Protein AF-A0A0C9X436-F1 (afdb_monomer_lite)

pLDDT: mean 83.87, std 9.57, range [46.5, 95.5]

InterPro domains:
  IPR056252 Alfy-like, armadillo-like repeat domain [PF23295] (10-195)

Radius of gyration: 16.54 Å; chains: 1; bounding box: 37×44×43 Å

Secondary structure (DSSP, 8-state):
-HHHHHHHHHHHHHHHHHHHHHHHHHHTTHHHHHHHHHHHHTT---SHHHHHHHHHHHHHHHHHHHHHHTT-HHHHHHIIIIIHHHHHHHHTHHHHHSTTTHHHHHHHHHHHHHT-GGGTTHHHHHTT--THHHHHHHHHHHTT----S-HHHHHHHHHHHTTS-HHHHHHHHHHHHHHHHH-HHHHHHHHHTT--

Foldseek 3Di:
DVPLVVLVVVLVVLVVCLVPCLVVCVVVVVVVSLLVQLQVLLPDPPDPVSLVSSLVSPLSSLVSLLSSQPPPPVSVCCCCPPVRVVSVLVSCVSLLPDPSRNQLNLQSLQCSQFVHNVSSCLSVCQVPPDDPSNVVSVVVCLVVLHAGPDLSSVLSSLVSQVVDDPSSVVSNLVSLVSNCVRDVNSVVSCVVSVND

Sequence (196 aa):
MAVTDDLSQVLVEIMLQVGATNNVFREMDGFLVLMSVLSTIQDHHQTQDDHTAAIETTRLVFVVLAEATTNHLENSGFFRNRLGYESLGIALQGLASDPQTVDETMGFLLSLALSDFSLSGLFTSIRGAQGDDLDVRLTEFQSRLGTIHRPEVIRILWDVAFRDTTSIRYGMFKLFEELSYVSHRNQGVLSALGLG

Organism: NCBI:txid1095629

Structure (mmCIF, N/CA/C/O backbone):
data_AF-A0A0C9X436-F1
#
_entry.id   AF-A0A0C9X436-F1
#
loop_
_atom_site.group_PDB
_atom_site.id
_atom_site.type_symbol
_atom_site.label_atom_id
_atom_site.label_alt_id
_atom_site.label_comp_id
_atom_site.label_asym_id
_atom_site.label_entity_id
_atom_site.label_seq_id
_atom_site.pdbx_PDB_ins_code
_atom_site.Cartn_x
_atom_site.Cartn_y
_atom_site.Cartn_z
_atom_site.occupancy
_atom_site.B_iso_or_equiv
_atom_site.auth_seq_id
_atom_site.auth_comp_id
_atom_site.auth_asym_id
_atom_site.auth_atom_id
_atom_site.pdbx_PDB_model_num
ATOM 1 N N . MET A 1 1 ? -2.326 24.055 -7.946 1.00 46.50 1 MET A N 1
ATOM 2 C CA . MET A 1 1 ? -3.084 23.858 -9.205 1.00 46.50 1 MET A CA 1
ATOM 3 C C . MET A 1 1 ? -2.238 23.406 -10.400 1.00 46.50 1 MET A C 1
ATOM 5 O O . MET A 1 1 ? -2.371 22.251 -10.750 1.00 46.50 1 MET A O 1
ATOM 9 N N . ALA A 1 2 ? -1.351 24.208 -11.013 1.00 51.84 2 ALA A N 1
ATOM 10 C CA . ALA A 1 2 ? -0.687 23.786 -12.269 1.00 51.84 2 ALA A CA 1
ATOM 11 C C . ALA A 1 2 ? 0.299 22.597 -12.145 1.00 51.84 2 ALA A C 1
ATOM 13 O O . ALA A 1 2 ? 0.471 21.854 -13.101 1.00 51.84 2 ALA A O 1
ATOM 14 N N . VAL A 1 3 ? 0.943 22.406 -10.987 1.00 51.69 3 VAL A N 1
ATOM 15 C CA . VAL A 1 3 ? 1.978 21.366 -10.797 1.00 51.69 3 VAL A CA 1
ATOM 16 C C . VAL A 1 3 ? 1.372 19.978 -10.554 1.00 51.69 3 VAL A C 1
ATOM 18 O O . VAL A 1 3 ? 1.873 18.987 -11.066 1.00 51.69 3 VAL A O 1
ATOM 21 N N . THR A 1 4 ? 0.273 19.888 -9.803 1.00 54.19 4 THR A N 1
ATOM 22 C CA . THR A 1 4 ? -0.428 18.622 -9.531 1.00 54.19 4 THR A CA 1
ATOM 23 C C . THR A 1 4 ? -1.140 18.068 -10.764 1.00 54.19 4 THR A C 1
ATOM 25 O O . THR A 1 4 ? -1.137 16.853 -10.964 1.00 54.19 4 THR A O 1
ATOM 28 N N . ASP A 1 5 ? -1.688 18.941 -11.613 1.00 60.44 5 ASP A N 1
ATOM 29 C CA . ASP A 1 5 ? -2.247 18.551 -12.915 1.00 60.44 5 ASP A CA 1
ATOM 30 C C . ASP A 1 5 ? -1.160 18.008 -13.855 1.00 60.44 5 ASP A C 1
ATOM 32 O O . ASP A 1 5 ? -1.364 16.981 -14.500 1.00 60.44 5 ASP A O 1
ATOM 36 N N . ASP A 1 6 ? 0.019 18.640 -13.877 1.00 66.31 6 ASP A N 1
ATOM 37 C CA . ASP A 1 6 ? 1.164 18.201 -14.686 1.00 66.31 6 ASP A CA 1
ATOM 38 C C . ASP A 1 6 ? 1.691 16.828 -14.224 1.00 66.31 6 ASP A C 1
ATOM 40 O O . ASP A 1 6 ? 1.878 15.916 -15.029 1.00 66.31 6 ASP A O 1
ATOM 44 N N . LEU A 1 7 ? 1.819 16.610 -12.908 1.00 69.25 7 LEU A N 1
ATOM 45 C CA . LEU A 1 7 ? 2.210 15.309 -12.345 1.00 69.25 7 LEU A CA 1
ATOM 46 C C . LEU A 1 7 ? 1.171 14.216 -12.625 1.00 69.25 7 LEU A C 1
ATOM 48 O O . LEU A 1 7 ? 1.533 13.084 -12.953 1.00 69.25 7 LEU A O 1
ATOM 52 N N . SER A 1 8 ? -0.116 14.549 -12.527 1.00 67.12 8 SER A N 1
ATOM 53 C CA . SER A 1 8 ? -1.204 13.621 -12.851 1.00 67.12 8 SER A CA 1
ATOM 54 C C . SER A 1 8 ? -1.171 13.230 -14.328 1.00 67.12 8 SER A C 1
ATOM 56 O O . SER A 1 8 ? -1.316 12.051 -14.655 1.00 67.12 8 SER A O 1
ATOM 58 N N . GLN A 1 9 ? -0.911 14.187 -15.224 1.00 70.94 9 GLN A N 1
ATOM 59 C CA . GLN A 1 9 ? -0.762 13.929 -16.653 1.00 70.94 9 GLN A CA 1
ATOM 60 C C . GLN A 1 9 ? 0.434 13.011 -16.941 1.00 70.94 9 GLN A C 1
ATOM 62 O O . GLN A 1 9 ? 0.285 12.029 -17.670 1.00 70.94 9 GLN A O 1
ATOM 67 N N . VAL A 1 10 ? 1.585 13.260 -16.309 1.00 72.88 10 VAL A N 1
ATOM 68 C CA . VAL A 1 10 ? 2.769 12.393 -16.422 1.00 72.88 10 VAL A CA 1
ATOM 69 C C . VAL A 1 10 ? 2.464 10.970 -15.937 1.00 72.88 10 VAL A C 1
ATOM 71 O O . VAL A 1 10 ? 2.857 10.002 -16.586 1.00 72.88 10 VAL A O 1
ATOM 74 N N . LEU A 1 11 ? 1.719 10.800 -14.839 1.00 71.31 11 LEU A N 1
ATOM 75 C CA . LEU A 1 11 ? 1.330 9.471 -14.349 1.00 71.31 11 LEU A CA 1
ATOM 76 C C . LEU A 1 11 ? 0.375 8.742 -15.297 1.00 71.31 11 LEU A C 1
ATOM 78 O O . LEU A 1 11 ? 0.508 7.532 -15.479 1.00 71.31 11 LEU A O 1
ATOM 82 N N . VAL A 1 12 ? -0.558 9.459 -15.926 1.00 71.94 12 VAL A N 1
ATOM 83 C CA . VAL A 1 12 ? -1.442 8.891 -16.954 1.00 71.94 12 VAL A CA 1
ATOM 84 C C . VAL A 1 12 ? -0.635 8.448 -18.176 1.00 71.94 12 VAL A C 1
ATOM 86 O O . VAL A 1 12 ? -0.850 7.344 -18.680 1.00 71.94 12 VAL A O 1
ATOM 89 N N . GLU A 1 13 ? 0.329 9.252 -18.627 1.00 71.31 13 GLU A N 1
ATOM 90 C CA . GLU A 1 13 ? 1.237 8.872 -19.716 1.00 71.31 13 GLU A CA 1
ATOM 91 C C . GLU A 1 13 ? 2.059 7.627 -19.362 1.00 71.31 13 GLU A C 1
ATOM 93 O O . GLU A 1 13 ? 2.162 6.704 -20.174 1.00 71.31 13 GLU A O 1
ATOM 98 N N . ILE A 1 14 ? 2.571 7.552 -18.130 1.00 69.00 14 ILE A N 1
ATOM 99 C CA . ILE A 1 14 ? 3.271 6.374 -17.616 1.00 69.00 14 ILE A CA 1
ATOM 100 C C . ILE A 1 14 ? 2.345 5.147 -17.635 1.00 69.00 14 ILE A C 1
ATOM 102 O O . ILE A 1 14 ? 2.726 4.112 -18.181 1.00 69.00 14 ILE A O 1
ATOM 106 N N . MET A 1 15 ? 1.117 5.244 -17.109 1.00 68.06 15 MET A N 1
ATOM 107 C CA . MET A 1 15 ? 0.153 4.131 -17.097 1.00 68.06 15 MET A CA 1
ATOM 108 C C . MET A 1 15 ? -0.127 3.572 -18.496 1.00 68.06 15 MET A C 1
ATOM 110 O O . MET A 1 15 ? -0.204 2.355 -18.662 1.00 68.06 15 MET A O 1
ATOM 114 N N . LEU A 1 16 ? -0.256 4.441 -19.503 1.00 67.75 16 LEU A N 1
ATOM 115 C CA . LEU A 1 16 ? -0.503 4.028 -20.888 1.00 67.75 16 LEU A CA 1
ATOM 116 C C . LEU A 1 16 ? 0.679 3.260 -21.501 1.00 67.75 16 LEU A C 1
ATOM 118 O O . LEU A 1 16 ? 0.477 2.444 -22.400 1.00 67.75 16 LEU A O 1
ATOM 122 N N . GLN A 1 17 ? 1.900 3.495 -21.021 1.00 65.56 17 GLN A N 1
ATOM 123 C CA . GLN A 1 17 ? 3.109 2.843 -21.526 1.00 65.56 17 GLN A CA 1
ATOM 124 C C . GLN A 1 17 ? 3.427 1.529 -20.790 1.00 65.56 17 GLN A C 1
ATOM 126 O O . GLN A 1 17 ? 3.785 0.539 -21.432 1.00 65.56 17 GLN A O 1
ATOM 131 N N . VAL A 1 18 ? 3.235 1.485 -19.466 1.00 62.28 18 VAL A N 1
ATOM 132 C CA . VAL A 1 18 ? 3.661 0.391 -18.562 1.00 62.28 18 VAL A CA 1
ATOM 133 C C . VAL A 1 18 ? 3.208 -0.998 -19.040 1.00 62.28 18 VAL A C 1
ATOM 135 O O . VAL A 1 18 ? 4.017 -1.925 -19.068 1.00 62.28 18 VAL A O 1
ATOM 138 N N . GLY A 1 19 ? 1.973 -1.143 -19.535 1.00 58.72 19 GLY A N 1
ATOM 139 C CA . GLY A 1 19 ? 1.447 -2.439 -19.995 1.00 58.72 19 GLY A CA 1
ATOM 140 C C . GLY A 1 19 ? 2.180 -3.052 -21.201 1.00 58.72 19 GLY A C 1
ATOM 141 O O . GLY A 1 19 ? 2.267 -4.274 -21.313 1.00 58.72 19 GLY A O 1
ATOM 142 N N . ALA A 1 20 ? 2.746 -2.231 -22.093 1.00 62.16 20 ALA A N 1
ATOM 143 C CA . ALA A 1 20 ? 3.464 -2.694 -23.286 1.00 62.16 20 ALA A CA 1
ATOM 144 C C . ALA A 1 20 ? 4.995 -2.606 -23.147 1.00 62.16 20 ALA A C 1
ATOM 146 O O . ALA A 1 20 ? 5.717 -3.235 -23.923 1.00 62.16 20 ALA A O 1
ATOM 147 N N . THR A 1 21 ? 5.507 -1.840 -22.175 1.00 70.25 21 THR A N 1
ATOM 148 C CA . THR A 1 21 ? 6.931 -1.480 -22.097 1.00 70.25 21 THR A CA 1
ATOM 149 C C . THR A 1 21 ? 7.517 -1.540 -20.681 1.00 70.25 21 THR A C 1
ATOM 151 O O . THR A 1 21 ? 8.444 -0.802 -20.363 1.00 70.25 21 THR A O 1
ATOM 154 N N . ASN A 1 22 ? 7.058 -2.465 -19.833 1.00 73.38 22 ASN A N 1
ATOM 155 C CA . ASN A 1 22 ? 7.564 -2.664 -18.462 1.00 73.38 22 ASN A CA 1
ATOM 156 C C . ASN A 1 22 ? 9.102 -2.665 -18.316 1.00 73.38 22 ASN A C 1
ATOM 158 O O . ASN A 1 22 ? 9.630 -2.133 -17.337 1.00 73.38 22 ASN A O 1
ATOM 162 N N . ASN A 1 23 ? 9.833 -3.224 -19.284 1.00 74.50 23 ASN A N 1
ATOM 163 C CA . ASN A 1 23 ? 11.300 -3.176 -19.295 1.00 74.50 23 ASN A CA 1
ATOM 164 C C . ASN A 1 23 ? 11.843 -1.768 -19.569 1.00 74.50 23 ASN A C 1
ATOM 166 O O . ASN A 1 23 ? 12.755 -1.320 -18.880 1.00 74.50 23 ASN A O 1
ATOM 170 N N . VAL A 1 24 ? 11.245 -1.054 -20.523 1.00 79.88 24 VAL A N 1
ATOM 171 C CA . VAL A 1 24 ? 11.618 0.325 -20.867 1.00 79.88 24 VAL A CA 1
ATOM 172 C C . VAL A 1 24 ? 11.294 1.268 -19.712 1.00 79.88 24 VAL A C 1
ATOM 174 O O . VAL A 1 24 ? 12.094 2.140 -19.405 1.00 79.88 24 VAL A O 1
ATOM 177 N N . PHE A 1 25 ? 10.177 1.056 -19.008 1.00 83.25 25 PHE A N 1
ATOM 178 C CA . PHE A 1 25 ? 9.827 1.824 -17.811 1.00 83.25 25 PHE A CA 1
ATOM 179 C C . PHE A 1 25 ? 10.942 1.770 -16.757 1.00 83.25 25 PHE A C 1
ATOM 181 O O . PHE A 1 25 ? 11.337 2.798 -16.209 1.00 83.25 25 PHE A O 1
ATOM 188 N N . ARG A 1 26 ? 11.500 0.579 -16.509 1.00 86.12 26 ARG A N 1
ATOM 189 C CA . ARG A 1 26 ? 12.660 0.411 -15.624 1.00 86.12 26 ARG A CA 1
ATOM 190 C C . ARG A 1 26 ? 13.913 1.091 -16.185 1.00 86.12 26 ARG A C 1
ATOM 192 O O . ARG A 1 26 ? 14.643 1.709 -15.420 1.00 86.12 26 ARG A O 1
ATOM 199 N N . GLU A 1 27 ? 14.181 0.945 -17.482 1.00 84.50 27 GLU A N 1
ATOM 200 C CA . GLU A 1 27 ? 15.361 1.524 -18.149 1.00 84.50 27 GLU A CA 1
ATOM 201 C C . GLU A 1 27 ? 15.333 3.057 -18.218 1.00 84.50 27 GLU A C 1
ATOM 203 O O . GLU A 1 27 ? 16.388 3.681 -18.242 1.00 84.50 27 GLU A O 1
ATOM 208 N N . MET A 1 28 ? 14.145 3.659 -18.207 1.00 84.50 28 MET A N 1
ATOM 209 C CA . MET A 1 28 ? 13.926 5.108 -18.209 1.00 84.50 28 MET A CA 1
ATOM 210 C C . MET A 1 28 ? 13.796 5.707 -16.800 1.00 84.50 28 MET A C 1
ATOM 212 O O . MET A 1 28 ? 13.188 6.761 -16.634 1.00 84.50 28 MET A O 1
ATOM 216 N N . ASP A 1 29 ? 14.316 5.031 -15.773 1.00 86.00 29 ASP A N 1
ATOM 217 C CA . ASP A 1 29 ? 14.243 5.482 -14.377 1.00 86.00 29 ASP A CA 1
ATOM 218 C C . ASP A 1 29 ? 12.805 5.707 -13.863 1.00 86.00 29 ASP A C 1
ATOM 220 O O . ASP A 1 29 ? 12.576 6.439 -12.900 1.00 86.00 29 ASP A O 1
ATOM 224 N N . GLY A 1 30 ? 11.810 5.030 -14.445 1.00 87.00 30 GLY A N 1
ATOM 225 C CA . GLY A 1 30 ? 10.397 5.248 -14.133 1.00 87.00 30 GLY A CA 1
ATOM 226 C C . GLY A 1 30 ? 10.060 5.052 -12.653 1.00 87.00 30 GLY A C 1
ATOM 227 O O . GLY A 1 30 ? 9.299 5.824 -12.075 1.00 87.00 30 GLY A O 1
ATOM 228 N N . PHE A 1 31 ? 10.689 4.083 -11.983 1.00 88.75 31 PHE A N 1
ATOM 229 C CA . PHE A 1 31 ? 10.515 3.906 -10.541 1.00 88.75 31 PHE A CA 1
ATOM 230 C C . PHE A 1 31 ? 11.077 5.073 -9.710 1.00 88.75 31 PHE A C 1
ATOM 232 O O . PHE A 1 31 ? 10.490 5.409 -8.683 1.00 88.75 31 PHE A O 1
ATOM 239 N N . LEU A 1 32 ? 12.185 5.697 -10.131 1.00 88.56 32 LEU A N 1
ATOM 240 C CA . LEU A 1 32 ? 12.723 6.891 -9.468 1.00 88.56 32 LEU A CA 1
ATOM 241 C C . LEU A 1 32 ? 11.779 8.076 -9.648 1.00 88.56 32 LEU A C 1
ATOM 243 O O . LEU A 1 32 ? 11.537 8.805 -8.688 1.00 88.56 32 LEU A O 1
ATOM 247 N N . VAL A 1 33 ? 11.198 8.222 -10.843 1.00 89.19 33 VAL A N 1
ATOM 248 C CA . VAL A 1 33 ? 10.169 9.234 -11.108 1.00 89.19 33 VAL A CA 1
ATOM 249 C C . VAL A 1 33 ? 8.992 9.051 -10.148 1.00 89.19 33 VAL A C 1
ATOM 251 O O . VAL A 1 33 ? 8.610 10.014 -9.494 1.00 89.19 33 VAL A O 1
ATOM 254 N N . LEU A 1 34 ? 8.485 7.826 -9.955 1.00 89.69 34 LEU A N 1
ATOM 255 C CA . LEU A 1 34 ? 7.410 7.564 -8.984 1.00 89.69 34 LEU A CA 1
ATOM 256 C C . LEU A 1 34 ? 7.776 7.981 -7.549 1.00 89.69 34 LEU A C 1
ATOM 258 O O . LEU A 1 34 ? 6.963 8.608 -6.871 1.00 89.69 34 LEU A O 1
ATOM 262 N N . MET A 1 35 ? 8.989 7.665 -7.079 1.00 90.50 35 MET A N 1
ATOM 263 C CA . MET A 1 35 ? 9.436 8.077 -5.737 1.00 90.50 35 MET A CA 1
ATOM 264 C C . MET A 1 35 ? 9.573 9.601 -5.622 1.00 90.50 35 MET A C 1
ATOM 266 O O . MET A 1 35 ? 9.227 10.181 -4.590 1.00 90.50 35 MET A O 1
ATOM 270 N N . SER A 1 36 ? 10.052 10.254 -6.684 1.00 88.62 36 SER A N 1
ATOM 271 C CA . SER A 1 36 ? 10.159 11.711 -6.751 1.00 88.62 36 SER A CA 1
ATOM 272 C C . SER A 1 36 ? 8.780 12.357 -6.672 1.00 88.62 36 SER A C 1
ATOM 274 O O . SER A 1 36 ? 8.590 13.271 -5.876 1.00 88.62 36 SER A O 1
ATOM 276 N N . VAL A 1 37 ? 7.807 11.848 -7.436 1.00 88.81 37 VAL A N 1
ATOM 277 C CA . VAL A 1 37 ? 6.418 12.324 -7.411 1.00 88.81 37 VAL A CA 1
ATOM 278 C C . VAL A 1 37 ? 5.874 12.255 -5.982 1.00 88.81 37 VAL A C 1
ATOM 280 O O . VAL A 1 37 ? 5.496 13.290 -5.440 1.00 88.81 37 VAL A O 1
ATOM 283 N N . LEU A 1 38 ? 5.942 11.087 -5.327 1.00 89.25 38 LEU A N 1
ATOM 284 C CA . LEU A 1 38 ? 5.479 10.910 -3.939 1.00 89.25 38 LEU A CA 1
ATOM 285 C C . LEU A 1 38 ? 6.130 11.890 -2.954 1.00 89.25 38 LEU A C 1
ATOM 287 O O . LEU A 1 38 ? 5.451 12.441 -2.090 1.00 89.25 38 LEU A O 1
ATOM 291 N N . SER A 1 39 ? 7.428 12.148 -3.116 1.00 87.06 39 SER A N 1
ATOM 292 C CA . SER A 1 39 ? 8.156 13.096 -2.265 1.00 87.06 39 SER A CA 1
ATOM 293 C C . SER A 1 39 ? 7.697 14.544 -2.479 1.00 87.06 39 SER A C 1
ATOM 295 O O . SER A 1 39 ? 7.611 15.303 -1.522 1.00 87.06 39 SER A O 1
ATOM 297 N N . THR A 1 40 ? 7.369 14.932 -3.716 1.00 85.62 40 THR A N 1
ATOM 298 C CA . THR A 1 40 ? 7.004 16.321 -4.075 1.00 85.62 40 THR A CA 1
ATOM 299 C C . THR A 1 40 ? 5.553 16.704 -3.792 1.00 85.62 40 THR A C 1
ATOM 301 O O . THR A 1 40 ? 5.259 17.888 -3.612 1.00 85.62 40 THR A O 1
ATOM 304 N N . ILE A 1 41 ? 4.651 15.717 -3.732 1.00 81.56 41 ILE A N 1
ATOM 305 C CA . ILE A 1 41 ? 3.236 15.907 -3.370 1.00 81.56 41 ILE A CA 1
ATOM 306 C C . ILE A 1 41 ? 3.150 16.644 -2.017 1.00 81.56 41 ILE A C 1
ATOM 308 O O . ILE A 1 41 ? 2.403 17.601 -1.861 1.00 81.56 41 ILE A O 1
ATOM 312 N N . GLN A 1 42 ? 4.035 16.317 -1.075 1.00 69.31 42 GLN A N 1
ATOM 313 C CA . GLN A 1 42 ? 4.054 16.859 0.290 1.00 69.31 42 GLN A CA 1
ATOM 314 C C . GLN A 1 42 ? 4.143 18.397 0.377 1.00 69.31 42 GLN A C 1
ATOM 316 O O . GLN A 1 42 ? 3.602 18.986 1.310 1.00 69.31 42 GLN A O 1
ATOM 321 N N . ASP A 1 43 ? 4.779 19.058 -0.593 1.00 63.19 43 ASP A N 1
ATOM 322 C CA . ASP A 1 43 ? 5.091 20.491 -0.508 1.00 63.19 43 ASP A CA 1
ATOM 323 C C . ASP A 1 43 ? 3.928 21.419 -0.928 1.00 63.19 43 ASP A C 1
ATOM 325 O O . ASP A 1 43 ? 4.032 22.639 -0.771 1.00 63.19 43 ASP A O 1
ATOM 329 N N . HIS A 1 44 ? 2.817 20.887 -1.464 1.00 59.00 44 HIS A N 1
ATOM 330 C CA . HIS A 1 44 ? 1.885 21.694 -2.274 1.00 59.00 44 HIS A CA 1
ATOM 331 C C . HIS A 1 44 ? 0.395 21.662 -1.878 1.00 59.00 44 HIS A C 1
ATOM 333 O O . HIS A 1 44 ? -0.406 22.316 -2.547 1.00 59.00 44 HIS A O 1
ATOM 339 N N . HIS A 1 45 ? -0.013 20.984 -0.801 1.00 63.50 45 HIS A N 1
ATOM 340 C CA . HIS A 1 45 ? -1.441 20.837 -0.461 1.00 63.50 45 HIS A CA 1
ATOM 341 C C . HIS A 1 45 ? -1.913 21.827 0.610 1.00 63.50 45 HIS A C 1
ATOM 343 O O . HIS A 1 45 ? -2.007 21.499 1.788 1.00 63.50 45 HIS A O 1
ATOM 349 N N . GLN A 1 46 ? -2.212 23.064 0.194 1.00 63.69 46 GLN A N 1
ATOM 350 C CA . GLN A 1 46 ? -2.753 24.113 1.079 1.00 63.69 46 GLN A CA 1
ATOM 351 C C . GLN A 1 46 ? -4.285 24.227 1.020 1.00 63.69 46 GLN A C 1
ATOM 353 O O . GLN A 1 46 ? -4.888 24.851 1.895 1.00 63.69 46 GLN A O 1
ATOM 358 N N . THR A 1 47 ? -4.921 23.644 -0.001 1.00 71.88 47 THR A N 1
ATOM 359 C CA . THR A 1 47 ? -6.376 23.684 -0.203 1.00 71.88 47 THR A CA 1
ATOM 360 C C . THR A 1 47 ? -6.990 22.282 -0.254 1.00 71.88 47 THR A C 1
ATOM 362 O O . THR A 1 47 ? -6.303 21.291 -0.499 1.00 71.88 47 THR A O 1
ATOM 365 N N . GLN A 1 48 ? -8.306 22.188 -0.036 1.00 69.62 48 GLN A N 1
ATOM 366 C CA . GLN A 1 48 ? -9.047 20.920 -0.081 1.00 69.62 48 GLN A CA 1
ATOM 367 C C . GLN A 1 48 ? -9.051 20.277 -1.484 1.00 69.62 48 GLN A C 1
ATOM 369 O O . GLN A 1 48 ? -9.003 19.050 -1.605 1.00 69.62 48 GLN A O 1
ATOM 374 N N . ASP A 1 49 ? -9.057 21.092 -2.542 1.00 73.00 49 ASP A N 1
ATOM 375 C CA . ASP A 1 49 ? -8.940 20.608 -3.923 1.00 73.00 49 ASP A CA 1
ATOM 376 C C . ASP A 1 49 ? -7.538 20.046 -4.186 1.00 73.00 49 ASP A C 1
ATOM 378 O O . ASP A 1 49 ? -7.401 18.968 -4.769 1.00 73.00 49 ASP A O 1
ATOM 382 N N . ASP A 1 50 ? -6.494 20.716 -3.678 1.00 77.81 50 ASP A N 1
ATOM 383 C CA . ASP A 1 50 ? -5.130 20.197 -3.774 1.00 77.81 50 ASP A CA 1
ATOM 384 C C . ASP A 1 50 ? -5.015 18.851 -3.040 1.00 77.81 50 ASP A C 1
ATOM 386 O O . ASP A 1 50 ? -4.365 17.942 -3.546 1.00 77.81 50 ASP A O 1
ATOM 390 N N . HIS A 1 51 ? -5.659 18.692 -1.883 1.00 79.19 51 HIS A N 1
ATOM 391 C CA . HIS A 1 51 ? -5.639 17.450 -1.108 1.00 79.19 51 HIS A CA 1
ATOM 392 C C . HIS A 1 51 ? -6.282 16.264 -1.850 1.00 79.19 51 HIS A C 1
ATOM 394 O O . HIS A 1 51 ? -5.723 15.168 -1.896 1.00 79.19 51 HIS A O 1
ATOM 400 N N . THR A 1 52 ? -7.419 16.491 -2.511 1.00 83.69 52 THR A N 1
ATOM 401 C CA . THR A 1 52 ? -8.068 15.454 -3.334 1.00 83.69 52 THR A CA 1
ATOM 402 C C . THR A 1 52 ? -7.163 15.034 -4.497 1.00 83.69 52 THR A C 1
ATOM 404 O O . THR A 1 52 ? -7.011 13.843 -4.775 1.00 83.69 52 THR A O 1
ATOM 407 N N . ALA A 1 53 ? -6.495 16.001 -5.136 1.00 84.38 53 ALA A N 1
ATOM 408 C CA . ALA A 1 53 ? -5.508 15.724 -6.177 1.00 84.38 53 ALA A CA 1
ATOM 409 C C . ALA A 1 53 ? -4.288 14.956 -5.634 1.00 84.38 53 ALA A C 1
ATOM 411 O O . ALA A 1 53 ? -3.780 14.067 -6.317 1.00 84.38 53 ALA A O 1
ATOM 412 N N . ALA A 1 54 ? -3.843 15.243 -4.405 1.00 86.06 54 ALA A N 1
ATOM 413 C CA . ALA A 1 54 ? -2.762 14.525 -3.721 1.00 86.06 54 ALA A CA 1
ATOM 414 C C . ALA A 1 54 ? -3.052 13.030 -3.606 1.00 86.06 54 ALA A C 1
ATOM 416 O O . ALA A 1 54 ? -2.228 12.189 -3.975 1.00 86.06 54 ALA A O 1
ATOM 417 N N . ILE A 1 55 ? -4.243 12.711 -3.093 1.00 88.62 55 ILE A N 1
ATOM 418 C CA . ILE A 1 55 ? -4.692 11.340 -2.857 1.00 88.62 55 ILE A CA 1
ATOM 419 C C . ILE A 1 55 ? -4.801 10.602 -4.185 1.00 88.62 55 ILE A C 1
ATOM 421 O O . ILE A 1 55 ? -4.311 9.480 -4.298 1.00 88.62 55 ILE A O 1
ATOM 425 N N . GLU A 1 56 ? -5.383 11.233 -5.204 1.00 88.50 56 GLU A N 1
ATOM 426 C CA . GLU A 1 56 ? -5.529 10.609 -6.517 1.00 88.50 56 GLU A CA 1
ATOM 427 C C . GLU A 1 56 ? -4.173 10.384 -7.198 1.00 88.50 56 GLU A C 1
ATOM 429 O O . GLU A 1 56 ? -3.901 9.290 -7.691 1.00 88.50 56 GLU A O 1
ATOM 434 N N . THR A 1 57 ? -3.271 11.367 -7.141 1.00 89.19 57 THR A N 1
ATOM 435 C CA . THR A 1 57 ? -1.895 11.234 -7.649 1.00 89.19 57 THR A CA 1
ATOM 436 C C . THR A 1 57 ? -1.171 10.090 -6.936 1.00 89.19 57 THR A C 1
ATOM 438 O O . THR A 1 57 ? -0.554 9.235 -7.574 1.00 89.19 57 THR A O 1
ATOM 441 N N . THR A 1 58 ? -1.302 10.014 -5.609 1.00 91.19 58 THR A N 1
ATOM 442 C CA . THR A 1 58 ? -0.736 8.931 -4.795 1.00 91.19 58 THR A CA 1
ATOM 443 C C . THR A 1 58 ? -1.314 7.582 -5.223 1.00 91.19 58 THR A C 1
ATOM 445 O O . THR A 1 58 ? -0.560 6.652 -5.509 1.00 91.19 58 THR A O 1
ATOM 448 N N . ARG A 1 59 ? -2.640 7.475 -5.363 1.00 91.81 59 ARG A N 1
ATOM 449 C CA . ARG A 1 59 ? -3.319 6.263 -5.836 1.00 91.81 59 ARG A CA 1
ATOM 450 C C . ARG A 1 59 ? -2.768 5.801 -7.183 1.00 91.81 59 ARG A C 1
ATOM 452 O O . ARG A 1 59 ? -2.455 4.621 -7.335 1.00 91.81 59 ARG A O 1
ATOM 459 N N . LEU A 1 60 ? -2.619 6.718 -8.141 1.00 90.06 60 LEU A N 1
ATOM 460 C CA . LEU A 1 60 ? -2.075 6.429 -9.469 1.00 90.06 60 LEU A CA 1
ATOM 461 C C . LEU A 1 60 ? -0.634 5.914 -9.389 1.00 90.06 60 LEU A C 1
ATOM 463 O O . LEU A 1 60 ? -0.325 4.903 -10.018 1.00 90.06 60 LEU A O 1
ATOM 467 N N . VAL A 1 61 ? 0.224 6.522 -8.561 1.00 91.19 61 VAL A N 1
ATOM 468 C CA . VAL A 1 61 ? 1.590 6.019 -8.328 1.00 91.19 61 VAL A CA 1
ATOM 469 C C . VAL A 1 61 ? 1.569 4.575 -7.834 1.00 91.19 61 VAL A C 1
ATOM 471 O O . VAL A 1 61 ? 2.306 3.735 -8.348 1.00 91.19 61 VAL A O 1
ATOM 474 N N . PHE A 1 62 ? 0.722 4.263 -6.854 1.00 92.56 62 PHE A N 1
ATOM 475 C CA . PHE A 1 62 ? 0.617 2.912 -6.313 1.00 92.56 62 PHE A CA 1
ATOM 476 C C . PHE A 1 62 ? 0.095 1.906 -7.347 1.00 92.56 62 PHE A C 1
ATOM 478 O O . PHE A 1 62 ? 0.605 0.786 -7.402 1.00 92.56 62 PHE A O 1
ATOM 485 N N . VAL A 1 63 ? -0.867 2.295 -8.190 1.00 89.50 63 VAL A N 1
ATOM 486 C CA . VAL A 1 63 ? -1.374 1.459 -9.292 1.00 89.50 63 VAL A CA 1
ATOM 487 C C . VAL A 1 63 ? -0.276 1.187 -10.319 1.00 89.50 63 VAL A C 1
ATOM 489 O O . VAL A 1 63 ? -0.048 0.030 -10.668 1.00 89.50 63 VAL A O 1
ATOM 492 N N . VAL A 1 64 ? 0.455 2.219 -10.753 1.00 89.12 64 VAL A N 1
ATOM 493 C CA . VAL A 1 64 ? 1.597 2.063 -11.668 1.00 89.12 64 VAL A CA 1
ATOM 494 C C . VAL A 1 64 ? 2.657 1.160 -11.050 1.00 89.12 64 VAL A C 1
ATOM 496 O O . VAL A 1 64 ? 3.147 0.242 -11.702 1.00 89.12 64 VAL A O 1
ATOM 499 N N . LEU A 1 65 ? 3.009 1.396 -9.784 1.00 90.00 65 LEU A N 1
ATOM 500 C CA . LEU A 1 65 ? 3.996 0.594 -9.074 1.00 90.00 65 LEU A CA 1
ATOM 501 C C . LEU A 1 65 ? 3.554 -0.867 -8.991 1.00 90.00 65 LEU A C 1
ATOM 503 O O . LEU A 1 65 ? 4.380 -1.764 -9.176 1.00 90.00 65 LEU A O 1
ATOM 507 N N . ALA A 1 66 ? 2.272 -1.118 -8.721 1.00 89.19 66 ALA A N 1
ATOM 508 C CA . ALA A 1 66 ? 1.710 -2.456 -8.696 1.00 89.19 66 ALA A CA 1
ATOM 509 C C . ALA A 1 66 ? 1.826 -3.124 -10.068 1.00 89.19 66 ALA A C 1
ATOM 511 O O . ALA A 1 66 ? 2.403 -4.206 -10.145 1.00 89.19 66 ALA A O 1
ATOM 512 N N . GLU A 1 67 ? 1.369 -2.468 -11.133 1.00 87.00 67 GLU A N 1
ATOM 513 C CA . GLU A 1 67 ? 1.399 -2.987 -12.504 1.00 87.00 67 GLU A CA 1
ATOM 514 C C . GLU A 1 67 ? 2.830 -3.266 -12.982 1.00 87.00 67 GLU A C 1
ATOM 516 O O . GLU A 1 67 ? 3.135 -4.360 -13.453 1.00 87.00 67 GLU A O 1
ATOM 521 N N . ALA A 1 68 ? 3.751 -2.325 -12.755 1.00 86.62 68 ALA A N 1
ATOM 522 C CA . ALA A 1 68 ? 5.134 -2.421 -13.213 1.00 86.62 68 ALA A CA 1
ATOM 523 C C . ALA A 1 68 ? 5.926 -3.567 -12.564 1.00 86.62 68 ALA A C 1
ATOM 525 O O . ALA A 1 68 ? 6.985 -3.956 -13.060 1.00 86.62 68 ALA A O 1
ATOM 526 N N . THR A 1 69 ? 5.457 -4.095 -11.433 1.00 86.75 69 THR A N 1
ATOM 527 C CA . THR A 1 69 ? 6.156 -5.130 -10.651 1.00 86.75 69 THR A CA 1
ATOM 528 C C . THR A 1 69 ? 5.381 -6.443 -10.552 1.00 86.75 69 THR A C 1
ATOM 530 O O . THR A 1 69 ? 5.987 -7.484 -10.284 1.00 86.75 69 THR A O 1
ATOM 533 N N . THR A 1 70 ? 4.067 -6.432 -10.780 1.00 85.06 70 THR A N 1
ATOM 534 C CA . THR A 1 70 ? 3.234 -7.638 -10.803 1.00 85.06 70 THR A CA 1
ATOM 535 C C . THR A 1 70 ? 3.593 -8.487 -12.016 1.00 85.06 70 THR A C 1
ATOM 537 O O . THR A 1 70 ? 3.727 -7.990 -13.127 1.00 85.06 70 THR A O 1
ATOM 540 N N . ASN A 1 71 ? 3.793 -9.790 -11.802 1.00 78.94 71 ASN A N 1
ATOM 541 C CA . ASN A 1 71 ? 4.178 -10.756 -12.840 1.00 78.94 71 ASN A CA 1
ATOM 542 C C . ASN A 1 71 ? 5.476 -10.426 -13.615 1.00 78.94 71 ASN A C 1
ATOM 544 O O . ASN A 1 71 ? 5.782 -11.101 -14.595 1.00 78.94 71 ASN A O 1
ATOM 548 N N . HIS A 1 72 ? 6.282 -9.458 -13.156 1.00 83.19 72 HIS A N 1
ATOM 549 C CA . HIS A 1 72 ? 7.524 -9.047 -13.814 1.00 83.19 72 HIS A CA 1
ATOM 550 C C . HIS A 1 72 ? 8.730 -9.182 -12.872 1.00 83.19 72 HIS A C 1
ATOM 552 O O . HIS A 1 72 ? 9.151 -8.228 -12.211 1.00 83.19 72 HIS A O 1
ATOM 558 N N . LEU A 1 73 ? 9.316 -10.385 -12.821 1.00 83.69 73 LEU A N 1
ATOM 559 C CA . LEU A 1 73 ? 10.381 -10.749 -11.871 1.00 83.69 73 LEU A CA 1
ATOM 560 C C . LEU A 1 73 ? 11.575 -9.787 -11.886 1.00 83.69 73 LEU A C 1
ATOM 562 O O . LEU A 1 73 ? 12.074 -9.426 -10.824 1.00 83.69 73 LEU A O 1
ATOM 566 N N . GLU A 1 74 ? 12.011 -9.333 -13.062 1.00 84.81 74 GLU A N 1
ATOM 567 C CA . GLU A 1 74 ? 13.142 -8.404 -13.158 1.00 84.81 74 GLU A CA 1
ATOM 568 C C . GLU A 1 74 ? 12.834 -7.029 -12.557 1.00 84.81 74 GLU A C 1
ATOM 570 O O . GLU A 1 74 ? 13.697 -6.429 -11.928 1.00 84.81 74 GLU A O 1
ATOM 575 N N . ASN A 1 75 ? 11.601 -6.541 -12.711 1.00 85.81 75 ASN A N 1
ATOM 576 C CA . ASN A 1 75 ? 11.192 -5.236 -12.202 1.00 85.81 75 ASN A CA 1
ATOM 577 C C . ASN A 1 75 ? 10.964 -5.305 -10.699 1.00 85.81 75 ASN A C 1
ATOM 579 O O . ASN A 1 75 ? 11.434 -4.442 -9.967 1.00 85.81 75 ASN A O 1
ATOM 583 N N . SER A 1 76 ? 10.317 -6.374 -10.231 1.00 85.00 76 SER A N 1
ATOM 584 C CA . SER A 1 76 ? 10.192 -6.661 -8.803 1.00 85.00 76 SER A CA 1
ATOM 585 C C . SER A 1 76 ? 11.570 -6.790 -8.140 1.00 85.00 76 SER A C 1
ATOM 587 O O . SER A 1 76 ? 11.825 -6.171 -7.108 1.00 85.00 76 SER A O 1
ATOM 589 N N . GLY A 1 77 ? 12.497 -7.521 -8.770 1.00 85.00 77 GLY A N 1
ATOM 590 C CA . GLY A 1 77 ? 13.873 -7.671 -8.303 1.00 85.00 77 GLY A CA 1
ATOM 591 C C . GLY A 1 77 ? 14.664 -6.364 -8.339 1.00 85.00 77 GLY A C 1
ATOM 592 O O . GLY A 1 77 ? 15.359 -6.049 -7.377 1.00 85.00 77 GLY A O 1
ATOM 593 N N . PHE A 1 78 ? 14.540 -5.573 -9.406 1.00 85.50 78 PHE A N 1
ATOM 594 C CA . PHE A 1 78 ? 15.170 -4.257 -9.512 1.00 85.50 78 PHE A CA 1
ATOM 595 C C . PHE A 1 78 ? 14.653 -3.310 -8.431 1.00 85.50 78 PHE A C 1
ATOM 597 O O . PHE A 1 78 ? 15.454 -2.729 -7.701 1.00 85.50 78 PHE A O 1
ATOM 604 N N . PHE A 1 79 ? 13.330 -3.199 -8.283 1.00 86.12 79 PHE A N 1
ATOM 605 C CA . PHE A 1 79 ? 12.714 -2.350 -7.271 1.00 86.12 79 PHE A CA 1
ATOM 606 C C . PHE A 1 79 ? 13.169 -2.763 -5.874 1.00 86.12 79 PHE A C 1
ATOM 608 O O . PHE A 1 79 ? 13.611 -1.920 -5.106 1.00 86.12 79 PHE A O 1
ATOM 615 N N . ARG A 1 80 ? 13.169 -4.064 -5.568 1.00 85.44 80 ARG A N 1
ATOM 616 C CA . ARG A 1 80 ? 13.608 -4.582 -4.267 1.00 85.44 80 ARG A CA 1
ATOM 617 C C . ARG A 1 80 ? 15.093 -4.338 -3.987 1.00 85.44 80 ARG A C 1
ATOM 619 O O . ARG A 1 80 ? 15.432 -3.968 -2.870 1.00 85.44 80 ARG A O 1
ATOM 626 N N . ASN A 1 81 ? 15.965 -4.571 -4.968 1.00 83.44 81 ASN A N 1
ATOM 627 C CA . ASN A 1 81 ? 17.414 -4.628 -4.747 1.00 83.44 81 ASN A CA 1
ATOM 628 C C . ASN A 1 81 ? 18.143 -3.305 -5.007 1.00 83.44 81 ASN A C 1
ATOM 630 O O . ASN A 1 81 ? 19.222 -3.105 -4.456 1.00 83.44 81 ASN A O 1
ATOM 634 N N . ARG A 1 82 ? 17.623 -2.440 -5.888 1.00 78.12 82 ARG A N 1
ATOM 635 C CA . ARG A 1 82 ? 18.287 -1.178 -6.260 1.00 78.12 82 ARG A CA 1
ATOM 636 C C . ARG A 1 82 ? 17.658 0.059 -5.644 1.00 78.12 82 ARG A C 1
ATOM 638 O O . ARG A 1 82 ? 18.394 0.969 -5.292 1.00 78.12 82 ARG A O 1
ATOM 645 N N . LEU A 1 83 ? 16.333 0.104 -5.556 1.00 79.81 83 LEU A N 1
ATOM 646 C CA . LEU A 1 83 ? 15.622 1.237 -4.957 1.00 79.81 83 LEU A CA 1
ATOM 647 C C . LEU A 1 83 ? 15.295 0.952 -3.500 1.00 79.81 83 LEU A C 1
ATOM 649 O O . LEU A 1 83 ? 15.605 1.733 -2.615 1.00 79.81 83 LEU A O 1
ATOM 653 N N . GLY A 1 84 ? 14.739 -0.226 -3.256 1.00 81.56 84 GLY A N 1
ATOM 654 C CA . GLY A 1 84 ? 14.339 -0.675 -1.944 1.00 81.56 84 GLY A CA 1
ATOM 655 C C . GLY A 1 84 ? 12.987 -0.110 -1.523 1.00 81.56 84 GLY A C 1
ATOM 656 O O . GLY A 1 84 ? 12.579 1.003 -1.854 1.00 81.56 84 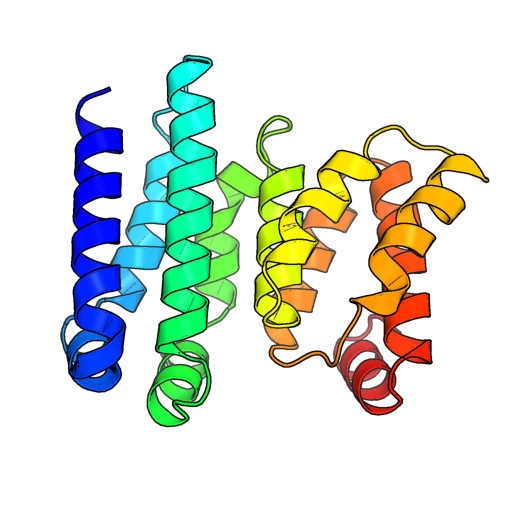GLY A O 1
ATOM 657 N N . TYR A 1 85 ? 12.299 -0.904 -0.712 1.00 85.81 85 TYR A N 1
ATOM 658 C CA . TYR A 1 85 ? 11.077 -0.488 -0.032 1.00 85.81 85 TYR A CA 1
ATOM 659 C C . TYR A 1 85 ? 11.341 0.590 1.036 1.00 85.81 85 TYR A C 1
ATOM 661 O O . TYR A 1 85 ? 10.424 1.300 1.432 1.00 85.81 85 TYR A O 1
ATOM 669 N N . GLU A 1 86 ? 12.594 0.777 1.455 1.00 85.50 86 GLU A N 1
ATOM 670 C CA . GLU A 1 86 ? 12.996 1.885 2.326 1.00 85.50 86 GLU A CA 1
ATOM 671 C C . GLU A 1 86 ? 12.805 3.247 1.643 1.00 85.50 86 GLU A C 1
ATOM 673 O O . GLU A 1 86 ? 12.198 4.138 2.233 1.00 85.50 86 GLU A O 1
ATOM 678 N N . SER A 1 87 ? 13.224 3.397 0.379 1.00 88.50 87 SER A N 1
ATOM 679 C CA . SER A 1 87 ? 12.9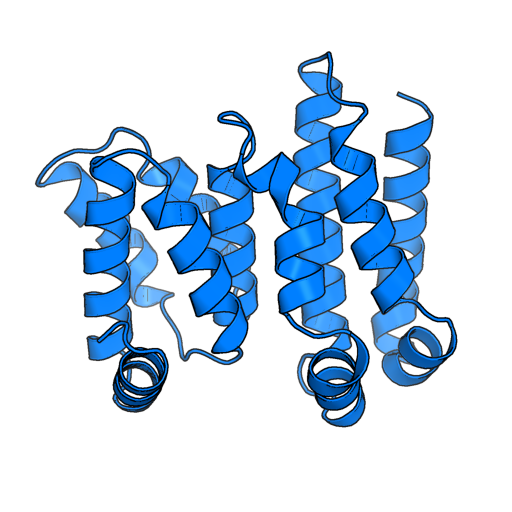92 4.633 -0.379 1.00 88.50 87 SER A CA 1
ATOM 680 C C . SER A 1 87 ? 11.506 4.928 -0.568 1.00 88.50 87 SER A C 1
ATOM 682 O O . SER A 1 87 ? 11.112 6.087 -0.488 1.00 88.50 87 SER A O 1
ATOM 684 N N . LEU A 1 88 ? 10.675 3.893 -0.740 1.00 90.56 88 LEU A N 1
ATOM 685 C CA . LEU A 1 88 ? 9.219 4.050 -0.747 1.00 90.56 88 LEU A CA 1
ATOM 686 C C . LEU A 1 88 ? 8.711 4.578 0.602 1.00 90.56 88 LEU A C 1
ATOM 688 O O . LEU A 1 88 ? 7.931 5.522 0.627 1.00 90.56 88 LEU A O 1
ATOM 692 N N . GLY A 1 89 ? 9.178 4.016 1.719 1.00 89.56 89 GLY A N 1
ATOM 693 C CA . GLY A 1 89 ? 8.816 4.495 3.056 1.00 89.56 89 GLY A CA 1
ATOM 694 C C . GLY A 1 89 ? 9.200 5.960 3.292 1.00 89.56 89 GLY A C 1
ATOM 695 O O . GLY A 1 89 ? 8.396 6.722 3.824 1.00 89.56 89 GLY A O 1
ATOM 696 N N . ILE A 1 90 ? 10.392 6.373 2.846 1.00 90.00 90 ILE A N 1
ATOM 697 C CA . ILE A 1 90 ? 10.855 7.769 2.931 1.00 90.00 90 ILE A CA 1
ATOM 698 C C . ILE A 1 90 ? 9.988 8.684 2.057 1.00 90.00 90 ILE A C 1
ATOM 700 O O . ILE A 1 90 ? 9.519 9.718 2.528 1.00 90.00 90 ILE A O 1
ATOM 704 N N . ALA A 1 91 ? 9.722 8.295 0.807 1.00 90.12 91 ALA A N 1
ATOM 705 C CA . ALA A 1 91 ? 8.914 9.090 -0.118 1.00 90.12 91 ALA A CA 1
ATOM 706 C C . ALA A 1 91 ? 7.464 9.273 0.365 1.00 90.12 91 ALA A C 1
ATOM 708 O O . ALA A 1 91 ? 6.836 10.290 0.082 1.00 90.12 91 ALA A O 1
ATOM 709 N N . LEU A 1 92 ? 6.940 8.312 1.130 1.00 91.12 92 LEU A N 1
ATOM 710 C CA . LEU A 1 92 ? 5.607 8.375 1.729 1.00 91.12 92 LEU A CA 1
ATOM 711 C C . LEU A 1 92 ? 5.567 9.115 3.068 1.00 91.12 92 LEU A C 1
ATOM 713 O O . LEU A 1 92 ? 4.478 9.330 3.588 1.00 91.12 92 LEU A O 1
ATOM 717 N N . GLN A 1 93 ? 6.705 9.503 3.647 1.00 89.31 93 GLN A N 1
ATOM 718 C CA . GLN A 1 93 ? 6.759 9.976 5.030 1.00 89.31 93 GLN A CA 1
ATOM 719 C C . GLN A 1 93 ? 5.841 11.176 5.304 1.00 89.31 93 GLN A C 1
ATOM 721 O O . GLN A 1 93 ? 5.197 11.200 6.351 1.00 89.31 93 GLN A O 1
ATOM 726 N N . GLY A 1 94 ? 5.757 12.154 4.400 1.00 87.25 94 GLY A N 1
ATOM 727 C CA . GLY A 1 94 ? 4.880 13.313 4.584 1.00 87.25 94 GLY A CA 1
ATOM 728 C C . GLY A 1 94 ? 3.402 12.950 4.481 1.00 87.25 94 GLY A C 1
ATOM 729 O O . GLY A 1 94 ? 2.638 13.332 5.3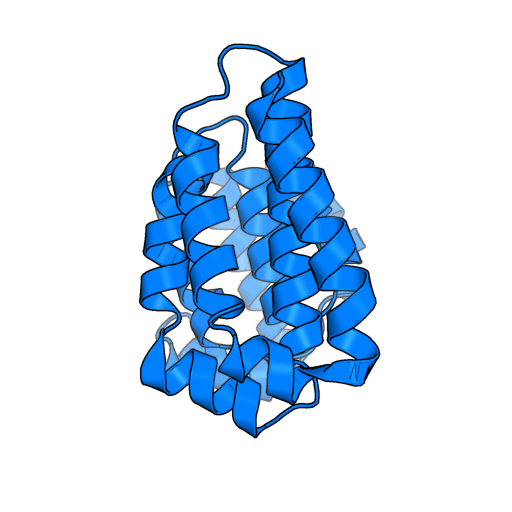59 1.00 87.25 94 GLY A O 1
ATOM 730 N N . LEU A 1 95 ? 3.023 12.124 3.500 1.00 87.88 95 LEU A N 1
ATOM 731 C CA . LEU A 1 95 ? 1.650 11.612 3.352 1.00 87.88 95 LEU A CA 1
ATOM 732 C C . LEU A 1 95 ? 1.233 10.729 4.540 1.00 87.88 95 LEU A C 1
ATOM 734 O O . LEU A 1 95 ? 0.112 10.775 5.023 1.00 87.88 95 LEU A O 1
ATOM 738 N N . ALA A 1 96 ? 2.165 9.944 5.070 1.00 88.94 96 ALA A N 1
ATOM 739 C CA . ALA A 1 96 ? 1.932 9.098 6.232 1.00 88.94 96 ALA A CA 1
ATOM 740 C C . ALA A 1 96 ? 1.950 9.864 7.570 1.00 88.94 96 ALA A C 1
ATOM 742 O O . ALA A 1 96 ? 1.588 9.296 8.599 1.00 88.94 96 ALA A O 1
ATOM 743 N N . SER A 1 97 ? 2.409 11.120 7.584 1.00 87.38 97 SER A N 1
ATOM 744 C CA . SER A 1 97 ? 2.434 11.969 8.787 1.00 87.38 97 SER A CA 1
ATOM 745 C C . SER A 1 97 ? 1.288 12.980 8.825 1.00 87.38 97 SER A C 1
ATOM 747 O O . SER A 1 97 ? 1.034 13.563 9.879 1.00 87.38 97 SER A O 1
ATOM 749 N N . ASP A 1 98 ? 0.617 13.210 7.698 1.00 86.81 98 ASP A N 1
ATOM 750 C CA . ASP A 1 98 ? -0.499 14.139 7.589 1.00 86.81 98 ASP A CA 1
ATOM 751 C C . ASP A 1 98 ? -1.829 13.434 7.940 1.00 86.81 98 ASP A C 1
ATOM 753 O O . ASP A 1 98 ? -2.221 12.479 7.264 1.00 86.81 98 ASP A O 1
ATOM 757 N N . PRO A 1 99 ? -2.561 13.901 8.974 1.00 86.12 99 PRO A N 1
ATOM 758 C CA . PRO A 1 99 ? -3.831 13.311 9.394 1.00 86.12 99 PRO A CA 1
ATOM 759 C C . PRO A 1 99 ? -4.904 13.253 8.307 1.00 86.12 99 PRO A C 1
ATOM 761 O O . PRO A 1 99 ? -5.861 12.500 8.464 1.00 86.12 99 PRO A O 1
ATOM 764 N N . GLN A 1 100 ? -4.794 14.067 7.254 1.00 85.44 100 GLN A N 1
ATOM 765 C CA . GLN A 1 100 ? -5.763 14.061 6.165 1.00 85.44 100 GLN A CA 1
ATOM 766 C C . GLN A 1 100 ? -5.471 12.981 5.116 1.00 85.44 100 GLN A C 1
ATOM 768 O O . GLN A 1 100 ? -6.391 12.578 4.424 1.00 85.44 100 GLN A O 1
ATOM 773 N N . THR A 1 101 ? -4.215 12.545 4.958 1.00 89.12 101 THR A N 1
ATOM 774 C CA . THR A 1 101 ? -3.793 11.602 3.897 1.00 89.12 101 THR A CA 1
ATOM 775 C C . THR A 1 101 ? -3.341 10.237 4.426 1.00 89.12 101 THR A C 1
ATOM 777 O O . THR A 1 101 ? -3.162 9.294 3.644 1.00 89.12 101 THR A O 1
ATOM 780 N N . VAL A 1 102 ? -3.122 10.107 5.739 1.00 91.25 102 VAL A N 1
ATOM 781 C CA . VAL A 1 102 ? -2.544 8.902 6.351 1.00 91.25 102 VAL A CA 1
ATOM 782 C C . VAL A 1 102 ? -3.406 7.657 6.142 1.00 91.25 102 VAL A C 1
ATOM 784 O O . VAL A 1 102 ? -2.868 6.587 5.848 1.00 91.25 102 VAL A O 1
ATOM 787 N N . ASP A 1 103 ? -4.731 7.779 6.229 1.00 92.31 103 ASP A N 1
ATOM 788 C CA . ASP A 1 103 ? -5.644 6.639 6.120 1.00 92.31 103 ASP A CA 1
ATOM 789 C C . ASP A 1 103 ? -5.642 6.064 4.697 1.00 92.31 103 ASP A C 1
ATOM 791 O O . ASP A 1 103 ? -5.475 4.858 4.499 1.00 92.31 103 ASP A O 1
ATOM 795 N N . GLU A 1 104 ? -5.747 6.924 3.687 1.00 93.31 104 GLU A N 1
ATOM 796 C CA . GLU A 1 104 ? -5.670 6.557 2.275 1.00 93.31 104 GLU A CA 1
ATOM 797 C C . GLU A 1 104 ? -4.300 5.964 1.944 1.00 93.31 104 GLU A C 1
ATOM 799 O O . GLU A 1 104 ? -4.211 4.934 1.273 1.00 93.31 104 GLU A O 1
ATOM 804 N N . THR A 1 105 ? -3.228 6.556 2.478 1.00 93.56 105 THR A N 1
ATOM 805 C CA . THR A 1 105 ? -1.859 6.057 2.295 1.00 93.56 105 THR A CA 1
ATOM 806 C C . THR A 1 105 ? -1.696 4.645 2.861 1.00 93.56 105 THR A C 1
ATOM 808 O O . THR A 1 105 ? -1.149 3.767 2.185 1.00 93.56 105 THR A O 1
ATOM 811 N N . MET A 1 106 ? -2.214 4.381 4.066 1.00 94.31 106 MET A N 1
ATOM 812 C CA . MET A 1 106 ? -2.246 3.035 4.651 1.00 94.31 106 MET A CA 1
ATOM 813 C C . MET A 1 106 ? -3.071 2.066 3.790 1.00 94.31 106 MET A C 1
ATOM 815 O O . MET A 1 106 ? -2.659 0.926 3.559 1.00 94.31 106 MET A O 1
ATOM 819 N N . GLY A 1 107 ? -4.201 2.527 3.251 1.00 94.75 107 GLY A N 1
ATOM 820 C CA . GLY A 1 107 ? -5.034 1.762 2.326 1.00 94.75 107 GLY A CA 1
ATOM 821 C C . GLY A 1 107 ? -4.303 1.367 1.045 1.00 94.75 107 GLY A C 1
ATOM 822 O O . GLY A 1 107 ? -4.388 0.212 0.613 1.00 94.75 107 GLY A O 1
ATOM 823 N N . PHE A 1 108 ? -3.542 2.282 0.445 1.00 95.50 108 PHE A N 1
ATOM 824 C CA . PHE A 1 108 ? -2.744 2.001 -0.749 1.00 95.50 108 PHE A CA 1
ATOM 825 C C . PHE A 1 108 ? -1.567 1.064 -0.459 1.00 95.50 108 PHE A C 1
ATOM 827 O O . PHE A 1 108 ? -1.295 0.171 -1.263 1.00 95.50 108 PHE A O 1
ATOM 834 N N . LEU A 1 109 ? -0.920 1.186 0.704 1.00 95.31 109 LEU A N 1
ATOM 835 C CA . LEU A 1 109 ? 0.110 0.242 1.153 1.00 95.31 109 LEU A CA 1
ATOM 836 C C . LEU A 1 109 ? -0.453 -1.176 1.308 1.00 95.31 109 LEU A C 1
ATOM 838 O O . LEU A 1 109 ? 0.126 -2.128 0.780 1.00 95.31 109 LEU A O 1
ATOM 842 N N . LEU A 1 110 ? -1.603 -1.327 1.972 1.00 94.94 110 LEU A N 1
ATOM 843 C CA . LEU A 1 110 ? -2.274 -2.622 2.109 1.00 94.94 110 LEU A CA 1
ATOM 844 C C . LEU A 1 110 ? -2.661 -3.197 0.740 1.00 94.94 110 LEU A C 1
ATOM 846 O O . LEU A 1 110 ? -2.385 -4.362 0.447 1.00 94.94 110 LEU A O 1
ATOM 850 N N . SER A 1 111 ? -3.236 -2.354 -0.116 1.00 94.50 111 SER A N 1
ATOM 851 C CA . SER A 1 111 ? -3.621 -2.713 -1.480 1.00 94.50 111 SER A CA 1
ATOM 852 C C . SER A 1 111 ? -2.431 -3.203 -2.301 1.00 94.50 111 SER A C 1
ATOM 854 O O . SER A 1 111 ? -2.519 -4.223 -2.978 1.00 94.50 111 SER A O 1
ATOM 856 N N . LEU A 1 112 ? -1.286 -2.526 -2.204 1.00 93.31 112 LEU A N 1
ATOM 857 C CA . LEU A 1 112 ? -0.050 -2.914 -2.879 1.00 93.31 112 LEU A CA 1
ATOM 858 C C . LEU A 1 112 ? 0.506 -4.236 -2.338 1.00 93.31 112 LEU A C 1
ATOM 860 O O . LEU A 1 112 ? 0.971 -5.077 -3.110 1.00 93.31 112 LEU A O 1
ATOM 864 N N . ALA A 1 113 ? 0.454 -4.432 -1.019 1.00 93.12 113 ALA A N 1
ATOM 865 C CA . ALA A 1 113 ? 0.947 -5.641 -0.369 1.00 93.12 113 ALA A CA 1
ATOM 866 C C . ALA A 1 113 ? 0.156 -6.893 -0.775 1.00 93.12 113 ALA A C 1
ATOM 868 O O . ALA A 1 113 ? 0.751 -7.960 -0.962 1.00 93.12 113 ALA A O 1
ATOM 869 N N . LEU A 1 114 ? -1.160 -6.746 -0.939 1.00 92.25 114 LEU A N 1
ATOM 870 C CA . LEU A 1 114 ? -2.092 -7.814 -1.310 1.00 92.25 114 LEU A CA 1
ATOM 871 C C . LEU A 1 114 ? -2.396 -7.860 -2.815 1.00 92.25 114 LEU A C 1
ATOM 873 O O . LEU A 1 114 ? -2.995 -8.818 -3.285 1.00 92.25 114 LEU A O 1
ATOM 877 N N . SER A 1 115 ? -1.931 -6.867 -3.579 1.00 89.88 115 SER A N 1
ATOM 878 C CA . SER A 1 115 ? -2.246 -6.680 -5.005 1.00 89.88 115 SER A CA 1
ATOM 879 C C . SER A 1 115 ? -3.753 -6.561 -5.291 1.00 89.88 115 SER A C 1
ATOM 881 O O . SER A 1 115 ? -4.220 -6.988 -6.343 1.00 89.88 115 SER A O 1
ATOM 883 N N . ASP A 1 116 ? -4.505 -5.949 -4.370 1.00 90.50 116 ASP A N 1
ATOM 884 C CA . ASP A 1 116 ? -5.940 -5.674 -4.503 1.00 90.50 116 ASP A CA 1
ATOM 885 C C . ASP A 1 116 ? -6.272 -4.238 -4.057 1.00 90.50 116 ASP A C 1
ATOM 887 O O . ASP A 1 116 ? -6.354 -3.936 -2.867 1.00 90.50 116 ASP A O 1
ATOM 891 N N . PHE A 1 117 ? -6.502 -3.348 -5.031 1.00 89.56 117 PHE A N 1
ATOM 892 C CA . PHE A 1 117 ? -6.826 -1.932 -4.795 1.00 89.56 117 PHE A CA 1
ATOM 893 C C . PHE A 1 117 ? -8.239 -1.666 -4.317 1.00 89.56 117 PHE A C 1
ATOM 895 O O . PHE A 1 117 ? -8.534 -0.552 -3.891 1.00 89.56 117 PHE A O 1
ATOM 902 N N . SER A 1 118 ? -9.112 -2.667 -4.308 1.00 90.06 118 SER A N 1
ATOM 903 C CA . SER A 1 118 ? -10.422 -2.471 -3.706 1.00 90.06 118 SER A CA 1
ATOM 904 C C . SER A 1 118 ? -10.314 -2.273 -2.178 1.00 90.06 118 SER A C 1
ATOM 906 O O . SER A 1 118 ? -11.286 -1.884 -1.523 1.00 90.06 118 SER A O 1
ATOM 908 N N . LEU A 1 119 ? -9.163 -2.600 -1.559 1.00 90.31 119 LEU A N 1
ATOM 909 C CA . LEU A 1 119 ? -8.903 -2.492 -0.111 1.00 90.31 119 LEU A CA 1
ATOM 910 C C . LEU A 1 119 ? -8.476 -1.081 0.322 1.00 90.31 119 LEU A C 1
ATOM 912 O O . LEU A 1 119 ? -8.318 -0.839 1.517 1.00 90.31 119 LEU A O 1
ATOM 916 N N . SER A 1 120 ? -8.320 -0.136 -0.611 1.00 91.69 120 SER A N 1
ATOM 917 C CA . SER A 1 120 ? -7.815 1.207 -0.305 1.00 91.69 120 SER A CA 1
ATOM 918 C C . SER A 1 120 ? -8.683 1.991 0.683 1.00 91.69 120 SER A C 1
ATOM 920 O O . SER A 1 120 ? -8.175 2.856 1.384 1.00 91.69 120 SER A O 1
ATOM 922 N N . GLY A 1 121 ? -9.979 1.682 0.765 1.00 90.50 121 GLY A N 1
ATOM 923 C CA . GLY A 1 121 ? -10.915 2.320 1.695 1.00 90.50 121 GLY A CA 1
ATOM 924 C C . GLY A 1 121 ? -10.977 1.694 3.092 1.00 90.50 121 GLY A C 1
ATOM 925 O O . GLY A 1 121 ? -11.807 2.108 3.895 1.00 90.50 121 GLY A O 1
ATOM 926 N N . LEU A 1 122 ? -10.159 0.680 3.403 1.00 91.56 122 LEU A N 1
ATOM 927 C CA . LEU A 1 122 ? -10.256 -0.016 4.691 1.00 91.56 122 LEU A CA 1
ATOM 928 C C . LEU A 1 122 ? -9.984 0.937 5.858 1.00 91.56 122 LEU A C 1
ATOM 930 O O . LEU A 1 122 ? -10.817 1.050 6.753 1.00 91.56 122 LEU A O 1
ATOM 934 N N . PHE A 1 123 ? -8.860 1.655 5.837 1.00 91.50 123 PHE A N 1
ATOM 935 C CA . PHE A 1 123 ? -8.442 2.510 6.954 1.00 91.50 123 PHE A CA 1
ATOM 936 C C . PHE A 1 123 ? -9.343 3.727 7.151 1.00 91.50 123 PHE A C 1
ATOM 938 O O . PHE A 1 123 ? -9.675 4.054 8.289 1.00 91.50 123 PHE A O 1
ATOM 945 N N . THR A 1 124 ? -9.834 4.314 6.060 1.00 91.06 124 THR A N 1
ATOM 946 C CA . THR A 1 124 ? -10.839 5.382 6.122 1.00 91.06 124 THR A CA 1
ATOM 947 C C . THR A 1 124 ? -12.159 4.867 6.699 1.00 91.06 124 THR A C 1
ATOM 949 O O . THR A 1 124 ? -12.799 5.564 7.484 1.00 91.06 124 THR A O 1
ATOM 952 N N . SER A 1 125 ? -12.547 3.619 6.396 1.00 88.94 125 SER A N 1
ATOM 953 C CA . SER A 1 125 ? -13.750 3.008 6.969 1.00 88.94 125 SER A CA 1
ATOM 954 C C . SER A 1 125 ? -13.616 2.729 8.466 1.00 88.94 125 SER A C 1
ATOM 956 O O . SER A 1 125 ? -14.572 2.939 9.200 1.00 88.94 125 SER A O 1
ATOM 958 N N . ILE A 1 126 ? -12.454 2.296 8.959 1.00 88.94 126 ILE A N 1
ATOM 959 C CA . ILE A 1 126 ? -12.281 1.957 10.381 1.00 88.94 126 ILE A CA 1
ATOM 960 C C . ILE A 1 126 ? -11.912 3.161 11.256 1.00 88.94 126 ILE A C 1
ATOM 962 O O . ILE A 1 126 ? -11.887 3.060 12.487 1.00 88.94 126 ILE A O 1
ATOM 966 N N . ARG A 1 127 ? -11.630 4.315 10.646 1.00 87.94 127 ARG A N 1
ATOM 967 C CA . ARG A 1 127 ? -11.279 5.544 11.355 1.00 87.94 127 ARG A CA 1
ATOM 968 C C . ARG A 1 127 ? -12.377 5.931 12.345 1.00 87.94 127 ARG A C 1
ATOM 970 O O . ARG A 1 127 ? -13.531 6.142 11.984 1.00 87.94 127 ARG A O 1
ATOM 977 N N . GLY A 1 128 ? -12.006 6.047 13.619 1.00 83.50 128 GLY A N 1
ATOM 978 C CA . GLY A 1 128 ? -12.926 6.460 14.684 1.00 83.50 128 GLY A CA 1
ATOM 979 C C . GLY A 1 128 ? -13.915 5.381 15.142 1.00 83.50 128 GLY A C 1
ATOM 980 O O . GLY A 1 128 ? -14.615 5.614 16.127 1.00 83.50 128 GLY A O 1
ATOM 981 N N . ALA A 1 129 ? -13.934 4.204 14.507 1.00 85.56 129 ALA A N 1
ATOM 982 C CA . ALA A 1 129 ? -14.685 3.052 14.992 1.00 85.56 129 ALA A CA 1
ATOM 983 C C . ALA A 1 129 ? -14.074 2.521 16.303 1.00 85.56 129 ALA A C 1
ATOM 985 O O . ALA A 1 129 ? -12.862 2.624 16.540 1.00 85.56 129 ALA A O 1
ATOM 986 N N . GLN A 1 130 ? -14.916 1.972 17.181 1.00 80.25 130 GLN A N 1
ATOM 987 C CA . GLN A 1 130 ? -14.501 1.394 18.463 1.00 80.25 130 GLN A CA 1
ATOM 988 C C . GLN A 1 130 ? -15.306 0.135 18.788 1.00 80.25 130 GLN A C 1
ATOM 990 O O . GLN A 1 130 ? -16.489 0.054 18.462 1.00 80.25 130 GLN A O 1
ATOM 995 N N . GLY A 1 131 ? -14.664 -0.811 19.484 1.00 79.69 131 GLY A N 1
ATOM 996 C CA . GLY A 1 131 ? -15.291 -2.059 19.926 1.00 79.69 131 GLY A CA 1
ATOM 997 C C . GLY A 1 131 ? -15.923 -2.823 18.762 1.00 79.69 131 GLY A C 1
ATOM 998 O O . GLY A 1 131 ? -15.316 -2.939 17.701 1.00 79.69 131 GLY A O 1
ATOM 999 N N . ASP A 1 132 ? -17.162 -3.268 18.954 1.00 83.50 132 ASP A N 1
ATOM 1000 C CA . ASP A 1 132 ? -17.899 -4.097 17.996 1.00 83.50 132 ASP A CA 1
ATOM 1001 C C . ASP A 1 132 ? -18.090 -3.436 16.612 1.00 83.50 132 ASP A C 1
ATOM 1003 O O . ASP A 1 132 ? -18.128 -4.139 15.605 1.00 83.50 132 ASP A O 1
ATOM 1007 N N . ASP A 1 133 ? -18.167 -2.096 16.519 1.00 86.19 133 ASP A N 1
ATOM 1008 C CA . ASP A 1 133 ? -18.301 -1.393 15.222 1.00 86.19 133 ASP A CA 1
ATOM 1009 C C . ASP A 1 133 ? -17.054 -1.581 14.347 1.00 86.19 133 ASP A C 1
ATOM 1011 O O . ASP A 1 133 ? -17.147 -1.693 13.126 1.00 86.19 133 ASP A O 1
ATOM 1015 N N . LEU A 1 134 ? -15.876 -1.659 14.971 1.00 85.25 134 LEU A N 1
ATOM 1016 C CA . LEU A 1 134 ? -14.637 -1.917 14.247 1.00 85.25 134 LEU A CA 1
ATOM 1017 C C . LEU A 1 134 ? -14.629 -3.329 13.655 1.00 85.25 134 LEU A C 1
ATOM 1019 O O . LEU A 1 134 ? -14.275 -3.500 12.489 1.00 85.25 134 LEU A O 1
ATOM 1023 N N . ASP A 1 135 ? -15.029 -4.322 14.450 1.00 85.69 135 ASP A N 1
ATOM 1024 C CA . ASP A 1 135 ? -15.043 -5.725 14.032 1.00 85.69 135 ASP A CA 1
ATOM 1025 C C . ASP A 1 135 ? -16.035 -5.948 12.881 1.00 85.69 135 ASP A C 1
ATOM 1027 O O . ASP A 1 135 ? -15.722 -6.644 11.910 1.00 85.69 135 ASP A O 1
ATOM 1031 N N . VAL A 1 136 ? -17.204 -5.298 12.932 1.00 88.81 136 VAL A N 1
ATOM 1032 C CA . VAL A 1 136 ? -18.192 -5.338 11.843 1.00 88.81 136 VAL A CA 1
ATOM 1033 C C . VAL A 1 136 ? -17.599 -4.782 10.550 1.00 88.81 136 VAL A C 1
ATOM 1035 O O . VAL A 1 136 ? -17.642 -5.467 9.528 1.00 88.81 136 VAL A O 1
ATOM 1038 N N . ARG A 1 137 ? -16.988 -3.590 10.588 1.00 87.62 137 ARG A N 1
ATOM 1039 C CA . ARG A 1 137 ? -16.377 -2.983 9.392 1.00 87.62 137 ARG A CA 1
ATOM 1040 C C . ARG A 1 137 ? -15.234 -3.825 8.846 1.00 87.62 137 ARG A C 1
ATOM 1042 O O . ARG A 1 137 ? -15.119 -3.982 7.637 1.00 87.62 137 ARG A O 1
ATOM 1049 N N . LEU A 1 138 ? -14.409 -4.416 9.710 1.00 85.62 138 LEU A N 1
ATOM 1050 C CA . LEU A 1 138 ? -13.316 -5.281 9.269 1.00 85.62 138 LEU A CA 1
ATOM 1051 C C . LEU A 1 138 ? -13.835 -6.553 8.576 1.00 85.62 138 LEU A C 1
ATOM 1053 O O . LEU A 1 138 ? -13.265 -6.989 7.573 1.00 85.62 138 LEU A O 1
ATOM 1057 N N . THR A 1 139 ? -14.953 -7.101 9.060 1.00 87.25 139 THR A N 1
ATOM 1058 C CA . THR A 1 139 ? -15.605 -8.283 8.474 1.00 87.25 139 THR A CA 1
ATOM 1059 C C . THR A 1 139 ? -16.042 -8.036 7.023 1.00 87.25 139 THR A C 1
ATOM 1061 O O . THR A 1 139 ? -15.955 -8.940 6.191 1.00 87.25 139 THR A O 1
ATOM 1064 N N . GLU A 1 140 ? -16.433 -6.806 6.667 1.00 88.06 140 GLU A N 1
ATOM 1065 C CA . GLU A 1 140 ? -16.808 -6.444 5.287 1.00 88.06 140 GLU A CA 1
ATOM 1066 C C . GLU A 1 140 ? -15.652 -6.628 4.290 1.00 88.06 140 GLU A C 1
ATOM 1068 O O . GLU A 1 140 ? -15.869 -6.975 3.125 1.00 88.06 140 GLU A O 1
ATOM 1073 N N . PHE A 1 141 ? -14.409 -6.459 4.749 1.00 86.94 141 PHE A N 1
ATOM 1074 C CA . PHE A 1 141 ? -13.209 -6.619 3.928 1.00 86.94 141 PHE A CA 1
ATOM 1075 C C . PHE A 1 141 ? -12.598 -8.021 4.015 1.00 86.94 141 PHE A C 1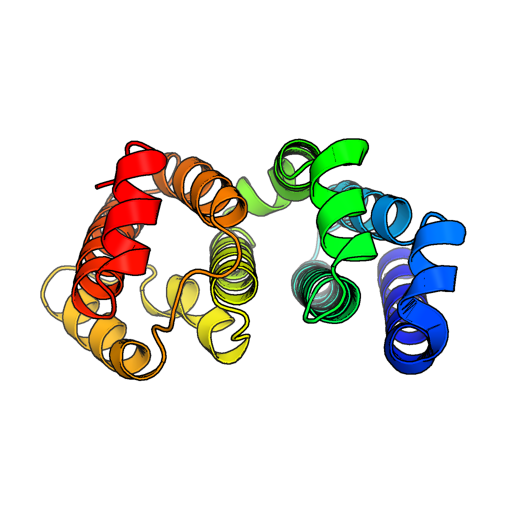
ATOM 1077 O O . PHE A 1 141 ? -11.763 -8.361 3.177 1.00 86.94 141 PHE A O 1
ATOM 1084 N N . GLN A 1 142 ? -13.027 -8.858 4.965 1.00 85.81 142 GLN A N 1
ATOM 1085 C CA . GLN A 1 142 ? -12.426 -10.166 5.249 1.00 85.81 142 GLN A CA 1
ATOM 1086 C C . GLN A 1 142 ? -12.389 -11.085 4.019 1.00 85.81 142 GLN A C 1
ATOM 1088 O O . GLN A 1 142 ? -11.370 -11.710 3.741 1.00 85.81 142 GLN A O 1
ATOM 1093 N N . SER A 1 143 ? -13.462 -11.105 3.220 1.00 87.31 143 SER A N 1
ATOM 1094 C CA . SER A 1 143 ? -13.540 -11.907 1.983 1.00 87.31 143 SER A CA 1
ATOM 1095 C C . SER A 1 143 ? -12.527 -11.503 0.903 1.00 87.31 143 SER A C 1
ATOM 1097 O O . SER A 1 143 ? -12.282 -12.262 -0.034 1.00 87.31 143 SER A O 1
ATOM 1099 N N . ARG A 1 144 ? -11.951 -10.305 1.029 1.00 87.69 14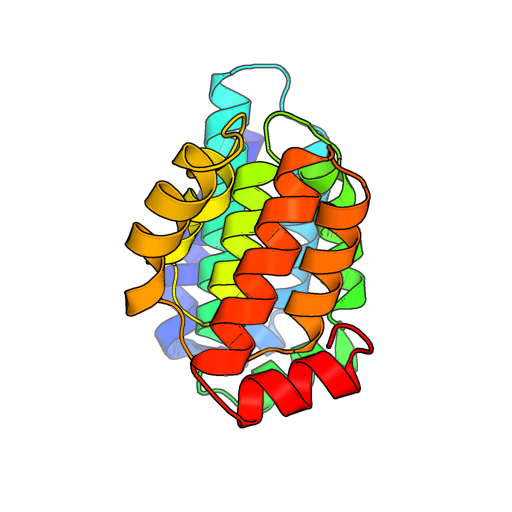4 ARG A N 1
ATOM 1100 C CA . ARG A 1 144 ? -11.012 -9.694 0.083 1.00 87.69 144 ARG A CA 1
ATOM 1101 C C . ARG A 1 144 ? -9.581 -9.697 0.621 1.00 87.69 144 ARG A C 1
ATOM 1103 O O . ARG A 1 144 ? -8.648 -9.391 -0.116 1.00 87.69 144 ARG A O 1
ATOM 1110 N N . LEU A 1 145 ? -9.386 -10.081 1.884 1.00 88.75 145 LEU A N 1
ATOM 1111 C CA . LEU A 1 145 ? -8.058 -10.314 2.435 1.00 88.75 145 LEU A CA 1
ATOM 1112 C C . LEU A 1 145 ? -7.443 -11.526 1.732 1.00 88.75 145 LEU A C 1
ATOM 1114 O O . LEU A 1 145 ? -7.926 -12.649 1.838 1.00 88.75 145 LEU A O 1
ATOM 1118 N N . GLY A 1 146 ? -6.392 -11.262 0.958 1.00 88.19 146 GLY A N 1
ATOM 1119 C CA . GLY A 1 146 ? -5.704 -12.253 0.142 1.00 88.19 146 GLY A CA 1
ATOM 1120 C C . GLY A 1 146 ? -4.365 -12.703 0.723 1.00 88.19 146 GLY A C 1
ATOM 1121 O O . GLY A 1 146 ? -4.068 -12.585 1.914 1.00 88.19 146 GLY A O 1
ATOM 1122 N N . THR A 1 147 ? -3.513 -13.229 -0.155 1.00 90.75 147 THR A N 1
ATOM 1123 C CA . THR A 1 147 ? -2.132 -13.578 0.201 1.00 90.75 147 THR A CA 1
ATOM 1124 C C . THR A 1 147 ? -1.239 -12.341 0.148 1.00 90.75 147 THR A C 1
ATOM 1126 O O . THR A 1 147 ? -1.349 -11.522 -0.759 1.00 90.75 147 THR A O 1
ATOM 1129 N N . ILE A 1 148 ? -0.300 -12.224 1.085 1.00 91.56 148 ILE A N 1
ATOM 1130 C CA . ILE A 1 148 ? 0.726 -11.182 1.064 1.00 91.56 148 ILE A CA 1
ATOM 1131 C C . ILE A 1 148 ? 1.725 -11.492 -0.055 1.00 91.56 148 ILE A C 1
ATOM 1133 O O . ILE A 1 148 ? 2.496 -12.456 0.008 1.00 91.56 148 ILE A O 1
ATOM 1137 N N . HIS A 1 149 ? 1.723 -10.647 -1.084 1.00 88.38 149 HIS A N 1
ATOM 1138 C CA . HIS A 1 149 ? 2.647 -10.724 -2.213 1.00 88.38 149 HIS A CA 1
ATOM 1139 C C . HIS A 1 149 ? 3.937 -9.945 -1.954 1.00 88.38 149 HIS A C 1
ATOM 1141 O O . HIS A 1 149 ? 4.993 -10.343 -2.450 1.00 88.38 149 HIS A O 1
ATOM 1147 N N . ARG A 1 150 ? 3.866 -8.860 -1.170 1.00 88.88 150 ARG A N 1
ATOM 1148 C CA . ARG A 1 150 ? 4.996 -7.950 -0.913 1.00 88.88 150 ARG A CA 1
ATOM 1149 C C . ARG A 1 150 ? 5.188 -7.726 0.593 1.00 88.88 150 ARG A C 1
ATOM 1151 O O . ARG A 1 150 ? 4.681 -6.742 1.133 1.00 88.88 150 ARG A O 1
ATOM 1158 N N . PRO A 1 151 ? 5.899 -8.638 1.280 1.00 89.00 151 PRO A N 1
ATOM 1159 C CA . PRO A 1 151 ? 6.146 -8.564 2.722 1.00 89.00 151 PRO A CA 1
ATOM 1160 C C . PRO A 1 151 ? 6.716 -7.226 3.194 1.00 89.00 151 PRO A C 1
ATOM 1162 O O . PRO A 1 151 ? 6.322 -6.703 4.229 1.00 89.00 151 PRO A O 1
ATOM 1165 N N . GLU A 1 152 ? 7.631 -6.642 2.429 1.00 90.00 152 GLU A N 1
ATOM 1166 C CA . GLU A 1 152 ? 8.321 -5.414 2.811 1.00 90.00 152 GLU A CA 1
ATOM 1167 C C . GLU A 1 152 ? 7.370 -4.215 2.918 1.00 90.00 152 GLU A C 1
ATOM 1169 O O . GLU A 1 152 ? 7.572 -3.346 3.761 1.00 90.00 152 GLU A O 1
ATOM 1174 N N . VAL A 1 153 ? 6.293 -4.195 2.127 1.00 91.62 153 VAL A N 1
ATOM 1175 C CA . VAL A 1 153 ? 5.264 -3.146 2.188 1.00 91.62 153 VAL A CA 1
ATOM 1176 C C . VAL A 1 153 ? 4.465 -3.234 3.490 1.00 91.62 153 VAL A C 1
ATOM 1178 O O . VAL A 1 153 ? 4.121 -2.206 4.066 1.00 91.62 153 VAL A O 1
ATOM 1181 N N . ILE A 1 154 ? 4.230 -4.449 4.004 1.00 92.06 154 ILE A N 1
ATOM 1182 C CA . ILE A 1 154 ? 3.558 -4.660 5.297 1.00 92.06 154 ILE A CA 1
ATOM 1183 C C . ILE A 1 154 ? 4.370 -4.054 6.442 1.00 92.06 154 ILE A C 1
ATOM 1185 O O . ILE A 1 154 ? 3.794 -3.510 7.380 1.00 92.06 154 ILE A O 1
ATOM 1189 N N . ARG A 1 155 ? 5.704 -4.089 6.352 1.00 90.81 155 ARG A N 1
ATOM 1190 C CA . ARG A 1 155 ? 6.567 -3.444 7.345 1.00 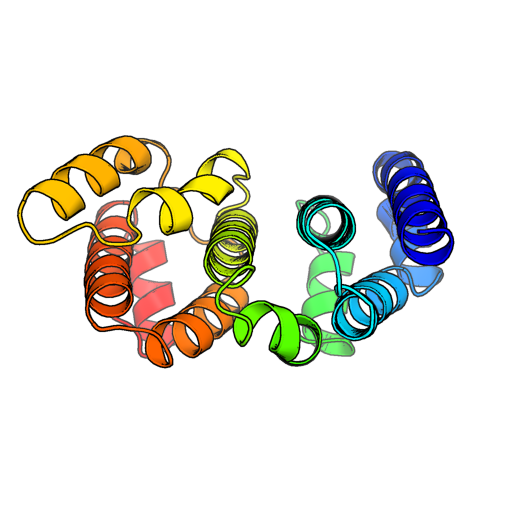90.81 155 ARG A CA 1
ATOM 1191 C C . ARG A 1 155 ? 6.399 -1.924 7.341 1.00 90.81 155 ARG A C 1
ATOM 1193 O O . ARG A 1 155 ? 6.255 -1.343 8.408 1.00 90.81 155 ARG A O 1
ATOM 1200 N N . ILE A 1 156 ? 6.348 -1.299 6.162 1.00 92.62 156 ILE A N 1
ATOM 1201 C CA . ILE A 1 156 ? 6.081 0.146 6.049 1.00 92.62 156 ILE A CA 1
ATOM 1202 C C . ILE A 1 156 ? 4.705 0.470 6.641 1.00 92.62 156 ILE A C 1
ATOM 1204 O O . ILE A 1 156 ? 4.588 1.376 7.458 1.00 92.62 156 ILE A O 1
ATOM 1208 N N . LEU A 1 157 ? 3.676 -0.298 6.266 1.00 93.31 157 LEU A N 1
ATOM 1209 C CA . LEU A 1 157 ? 2.315 -0.129 6.780 1.00 93.31 157 LEU A CA 1
ATOM 1210 C C . LEU A 1 157 ? 2.274 -0.205 8.311 1.00 93.31 157 LEU A C 1
ATOM 1212 O O . LEU A 1 157 ? 1.653 0.635 8.957 1.00 93.31 157 LEU A O 1
ATOM 1216 N N . TRP A 1 158 ? 2.961 -1.190 8.889 1.00 91.38 158 TRP A N 1
ATOM 1217 C CA . TRP A 1 158 ? 3.080 -1.337 10.333 1.00 91.38 158 TRP A CA 1
ATOM 1218 C C . TRP A 1 158 ? 3.748 -0.124 10.989 1.00 91.38 158 TRP A C 1
ATOM 1220 O O . TRP A 1 158 ? 3.222 0.415 11.963 1.00 91.38 158 TRP A O 1
ATOM 1230 N N . ASP A 1 159 ? 4.874 0.332 10.440 1.00 90.50 159 ASP A N 1
ATOM 1231 C CA . ASP A 1 159 ? 5.631 1.461 10.982 1.00 90.50 159 ASP A CA 1
ATOM 1232 C C . ASP A 1 159 ? 4.828 2.772 10.947 1.00 90.50 159 ASP A C 1
ATOM 1234 O O . ASP A 1 159 ? 4.977 3.604 11.845 1.00 90.50 159 ASP A O 1
ATOM 1238 N N . VAL A 1 160 ? 3.969 2.951 9.938 1.00 90.00 160 VAL A N 1
ATOM 1239 C CA . VAL A 1 160 ? 3.032 4.081 9.845 1.00 90.00 160 VAL A CA 1
ATOM 1240 C C . VAL A 1 160 ? 1.926 3.943 10.888 1.00 90.00 160 VAL A C 1
ATOM 1242 O O . VAL A 1 160 ? 1.746 4.829 11.721 1.00 90.00 160 VAL A O 1
ATOM 1245 N N . ALA A 1 161 ? 1.233 2.805 10.910 1.00 87.88 161 ALA A N 1
ATOM 1246 C CA . ALA A 1 161 ? 0.088 2.607 11.789 1.00 87.88 161 ALA A CA 1
ATOM 1247 C C . ALA A 1 161 ? 0.453 2.638 13.283 1.00 87.88 161 ALA A C 1
ATOM 1249 O O . ALA A 1 161 ? -0.342 3.078 14.116 1.00 87.88 161 ALA A O 1
ATOM 1250 N N . PHE A 1 162 ? 1.666 2.210 13.647 1.00 84.75 162 PHE A N 1
ATOM 1251 C CA . PHE A 1 162 ? 2.129 2.240 15.035 1.00 84.75 162 PHE A CA 1
ATOM 1252 C C . PHE A 1 162 ? 2.337 3.666 15.575 1.00 84.75 162 PHE A C 1
ATOM 1254 O O . PHE A 1 162 ? 2.304 3.872 16.790 1.00 84.75 162 PHE A O 1
ATOM 1261 N N . ARG A 1 163 ? 2.528 4.654 14.690 1.00 83.50 163 ARG A N 1
ATOM 1262 C CA . ARG A 1 163 ? 2.663 6.077 15.049 1.00 83.50 163 ARG A CA 1
ATOM 1263 C C . ARG A 1 163 ? 1.312 6.775 15.243 1.00 83.50 163 ARG A C 1
ATOM 1265 O O . ARG A 1 163 ? 1.287 7.887 15.763 1.00 83.50 163 ARG A O 1
ATOM 1272 N N . ASP A 1 164 ? 0.215 6.133 14.848 1.00 81.50 164 ASP A N 1
ATOM 1273 C CA . ASP A 1 164 ? -1.143 6.677 14.892 1.00 81.50 164 ASP A CA 1
ATOM 1274 C C . ASP A 1 164 ? -1.860 6.343 16.233 1.00 81.50 164 ASP A C 1
ATOM 1276 O O . ASP A 1 164 ? -1.295 5.818 17.199 1.00 81.50 164 ASP A O 1
ATOM 1280 N N . THR A 1 165 ? -3.143 6.685 16.323 1.00 72.25 165 THR A N 1
ATOM 1281 C CA . THR A 1 165 ? -4.046 6.491 17.456 1.00 72.25 165 THR A CA 1
ATOM 1282 C C . THR A 1 165 ? -4.227 5.025 17.852 1.00 72.25 165 THR A C 1
ATOM 1284 O O . THR A 1 165 ? -3.925 4.075 17.131 1.00 72.25 165 THR A O 1
ATOM 1287 N N . THR A 1 166 ? -4.799 4.825 19.038 1.00 74.38 166 THR A N 1
ATOM 1288 C CA . THR A 1 166 ? -5.114 3.500 19.583 1.00 74.38 166 THR A CA 1
ATOM 1289 C C . THR A 1 166 ? -6.091 2.697 18.711 1.00 74.38 166 THR A C 1
ATOM 1291 O O . THR A 1 166 ? -5.924 1.485 18.613 1.00 74.38 166 THR A O 1
ATOM 1294 N N . SER A 1 167 ? -7.057 3.339 18.040 1.00 75.44 167 SER A N 1
ATOM 1295 C CA . SER A 1 167 ? -8.046 2.647 17.193 1.00 75.44 167 SER A CA 1
ATOM 1296 C C . SER A 1 167 ? -7.415 1.997 15.961 1.00 75.44 167 SER A C 1
ATOM 1298 O O . SER A 1 167 ? -7.669 0.828 15.694 1.00 75.44 167 SER A O 1
ATOM 1300 N N . ILE A 1 168 ? -6.541 2.720 15.250 1.00 85.75 168 ILE A N 1
ATOM 1301 C CA . ILE A 1 168 ? -5.826 2.186 14.078 1.00 85.75 168 ILE A CA 1
ATOM 1302 C C . ILE A 1 168 ? -4.869 1.073 14.490 1.00 85.75 168 ILE A C 1
ATOM 1304 O O . ILE A 1 168 ? -4.818 0.039 13.834 1.00 85.75 168 ILE A O 1
ATOM 1308 N N . ARG A 1 169 ? -4.170 1.230 15.621 1.00 86.81 169 ARG A N 1
ATOM 1309 C CA . ARG A 1 169 ? -3.307 0.168 16.155 1.00 86.81 169 ARG A CA 1
ATOM 1310 C C . ARG A 1 169 ? -4.089 -1.108 16.450 1.00 86.81 169 ARG A C 1
ATOM 1312 O O . ARG A 1 169 ? -3.651 -2.185 16.062 1.00 86.81 169 ARG A O 1
ATOM 1319 N N . TYR A 1 170 ? -5.252 -1.001 17.091 1.00 85.19 170 TYR A N 1
ATOM 1320 C CA . TYR A 1 170 ? -6.106 -2.162 17.345 1.00 85.19 170 TYR A CA 1
ATOM 1321 C C . TYR A 1 170 ? -6.643 -2.781 16.043 1.00 85.19 170 TYR A C 1
ATOM 1323 O O . TYR A 1 170 ? -6.535 -3.993 15.860 1.00 85.19 170 TYR A O 1
ATOM 1331 N N . GLY A 1 171 ? -7.111 -1.954 15.101 1.00 86.94 171 GLY A N 1
ATOM 1332 C CA . GLY A 1 171 ? -7.529 -2.403 13.770 1.00 86.94 171 GLY A CA 1
ATOM 1333 C C . GLY A 1 171 ? -6.417 -3.120 13.002 1.00 86.94 171 GLY A C 1
ATOM 1334 O O . GLY A 1 171 ? -6.677 -4.131 12.360 1.00 86.94 171 GLY A O 1
ATOM 1335 N N . MET A 1 172 ? -5.166 -2.674 13.133 1.00 89.88 172 MET A N 1
ATOM 1336 C CA . MET A 1 172 ? -4.003 -3.344 12.545 1.00 89.88 172 MET A CA 1
ATOM 1337 C C . MET A 1 172 ? -3.729 -4.716 13.148 1.00 89.88 172 MET A C 1
ATOM 1339 O O . MET A 1 172 ? -3.475 -5.660 12.403 1.00 89.88 172 MET A O 1
ATOM 1343 N N . PHE A 1 173 ? -3.790 -4.852 14.476 1.00 88.62 173 PHE A N 1
ATOM 1344 C CA . PHE A 1 173 ? -3.639 -6.161 15.117 1.00 88.62 173 PHE A CA 1
ATOM 1345 C C . PHE A 1 173 ? -4.712 -7.135 14.635 1.00 88.62 173 PHE A C 1
ATOM 1347 O O . PHE A 1 173 ? -4.395 -8.270 14.287 1.00 88.62 173 PHE A O 1
ATOM 1354 N N . LYS A 1 174 ? -5.963 -6.672 14.551 1.00 88.88 174 LYS A N 1
ATOM 1355 C CA . LYS A 1 174 ? -7.067 -7.470 14.017 1.00 88.88 174 LYS A CA 1
ATOM 1356 C C . LYS A 1 174 ? -6.877 -7.827 12.547 1.00 88.88 174 LYS A C 1
ATOM 1358 O O . LYS A 1 174 ? -7.023 -8.985 12.180 1.00 88.88 174 LYS A O 1
ATOM 1363 N N . LEU A 1 175 ? -6.461 -6.881 11.714 1.00 89.94 175 LEU A N 1
ATOM 1364 C CA . LEU A 1 175 ? -6.153 -7.139 10.309 1.00 89.94 175 LEU A CA 1
ATOM 1365 C C . LEU A 1 175 ? -5.053 -8.203 10.142 1.00 89.94 175 LEU A C 1
ATOM 1367 O O . LEU A 1 175 ? -5.153 -9.059 9.267 1.00 89.94 175 LEU A O 1
ATOM 1371 N N . PHE A 1 176 ? -4.003 -8.167 10.965 1.00 90.62 176 PHE A N 1
ATOM 1372 C CA . PHE A 1 176 ? -2.915 -9.151 10.916 1.00 90.62 176 PHE A CA 1
ATOM 1373 C C . PHE A 1 176 ? -3.330 -10.525 11.442 1.00 90.62 176 PHE A C 1
ATOM 1375 O O . PHE A 1 176 ? -2.897 -11.542 10.893 1.00 90.62 176 PHE A O 1
ATOM 1382 N N . GLU A 1 177 ? -4.192 -10.562 12.457 1.00 89.19 177 GLU A N 1
ATOM 1383 C CA . GLU A 1 177 ? -4.855 -11.784 12.911 1.00 89.19 177 GLU A CA 1
ATOM 1384 C C . GLU A 1 177 ? -5.650 -12.416 11.754 1.00 89.19 177 GLU A C 1
ATOM 1386 O O . GLU A 1 177 ? -5.406 -13.569 11.394 1.00 89.19 177 GLU A O 1
ATOM 1391 N N . GLU A 1 178 ? -6.501 -11.639 11.082 1.00 89.50 178 GLU A N 1
ATOM 1392 C CA . GLU A 1 178 ? -7.290 -12.103 9.934 1.00 89.50 178 GLU A CA 1
ATOM 1393 C C . GLU A 1 178 ? -6.414 -12.565 8.761 1.00 89.50 178 GLU A C 1
ATOM 1395 O O . GLU A 1 178 ? -6.609 -13.651 8.213 1.00 89.50 178 GLU A O 1
ATOM 1400 N N . LEU A 1 179 ? -5.379 -11.798 8.404 1.00 89.62 179 LEU A N 1
ATOM 1401 C CA . LEU A 1 179 ? -4.435 -12.194 7.356 1.00 89.62 179 LEU A CA 1
ATOM 1402 C C . LEU A 1 179 ? -3.723 -13.509 7.689 1.00 89.62 179 LEU A C 1
ATOM 1404 O O . LEU A 1 179 ? -3.476 -14.301 6.776 1.00 89.62 179 LEU A O 1
ATOM 1408 N N . SER A 1 180 ? -3.410 -13.750 8.964 1.00 88.69 180 SER A N 1
ATOM 1409 C CA . SER A 1 180 ? -2.804 -15.003 9.428 1.00 88.69 180 SER A CA 1
ATOM 1410 C C . SER A 1 180 ? -3.767 -16.182 9.299 1.00 88.69 180 SER A C 1
ATOM 1412 O O . SER A 1 180 ? -3.346 -17.257 8.868 1.00 88.69 180 SER A O 1
ATOM 1414 N N . TYR A 1 181 ? -5.054 -15.981 9.605 1.00 87.00 181 TYR A N 1
ATOM 1415 C CA . TYR A 1 181 ? -6.087 -17.009 9.445 1.00 87.00 181 TYR A CA 1
ATOM 1416 C C . TYR A 1 181 ? -6.351 -17.365 7.982 1.00 87.00 181 TYR A C 1
ATOM 1418 O O . TYR A 1 181 ? -6.544 -18.538 7.663 1.00 87.00 181 TYR A O 1
ATOM 1426 N N . VAL A 1 182 ? -6.318 -16.379 7.082 1.00 87.19 182 VAL A N 1
ATOM 1427 C CA . VAL A 1 182 ? -6.547 -16.594 5.645 1.00 87.19 182 VAL A CA 1
ATOM 1428 C C . VAL A 1 182 ? -5.474 -17.493 5.021 1.00 87.19 182 VAL A C 1
ATOM 1430 O O . VAL A 1 182 ? -5.762 -18.252 4.094 1.00 87.19 182 VAL A O 1
ATOM 1433 N N . SER A 1 183 ? -4.222 -17.419 5.485 1.00 85.81 183 SER A N 1
ATOM 1434 C CA . SER A 1 183 ? -3.126 -18.164 4.864 1.00 85.81 183 SER A CA 1
ATOM 1435 C C . SER A 1 183 ? -1.967 -18.441 5.819 1.00 85.81 183 SER A C 1
ATOM 1437 O O . SER A 1 183 ? -1.313 -17.524 6.311 1.00 85.81 183 SER A O 1
ATOM 1439 N N . HIS A 1 184 ? -1.583 -19.717 5.951 1.00 85.56 184 HIS A N 1
ATOM 1440 C CA . HIS A 1 184 ? -0.355 -20.115 6.657 1.00 85.56 184 HIS A CA 1
ATOM 1441 C C . HIS A 1 184 ? 0.902 -19.428 6.104 1.00 85.56 184 HIS A C 1
ATOM 1443 O O . HIS A 1 184 ? 1.867 -19.195 6.833 1.00 85.56 184 HIS A O 1
ATOM 1449 N N . ARG A 1 185 ? 0.903 -19.072 4.812 1.00 88.19 185 ARG A N 1
ATOM 1450 C CA . ARG A 1 185 ? 1.989 -18.290 4.214 1.00 88.19 185 ARG A CA 1
ATOM 1451 C C . ARG A 1 185 ? 2.024 -16.873 4.781 1.00 88.19 185 ARG A C 1
ATOM 1453 O O . ARG A 1 185 ? 3.114 -16.384 5.061 1.00 88.19 185 ARG A O 1
ATOM 1460 N N . ASN A 1 186 ? 0.868 -16.232 4.954 1.00 91.44 186 ASN A N 1
ATOM 1461 C CA . ASN A 1 186 ? 0.787 -14.905 5.565 1.00 91.44 186 ASN A CA 1
ATOM 1462 C C . ASN A 1 186 ? 1.293 -14.952 7.004 1.00 91.44 186 ASN A C 1
ATOM 1464 O O . ASN A 1 186 ? 2.112 -14.118 7.369 1.00 91.44 186 ASN A O 1
ATOM 1468 N N . GLN A 1 187 ? 0.898 -15.971 7.773 1.00 88.31 187 GLN A N 1
ATOM 1469 C CA . GLN A 1 187 ? 1.415 -16.185 9.123 1.00 88.31 187 GLN A CA 1
ATOM 1470 C C . GLN A 1 187 ? 2.951 -16.276 9.128 1.00 88.31 187 GLN A C 1
ATOM 1472 O O . GLN A 1 187 ? 3.611 -15.550 9.864 1.00 88.31 187 GLN A O 1
ATOM 1477 N N . GLY A 1 188 ? 3.542 -17.097 8.250 1.00 88.81 188 GLY A N 1
ATOM 1478 C CA . GLY A 1 188 ? 5.001 -17.197 8.131 1.00 88.81 188 GLY A CA 1
ATOM 1479 C C . GLY A 1 188 ? 5.678 -15.877 7.738 1.00 88.81 188 GLY A C 1
ATOM 1480 O O . GLY A 1 188 ? 6.741 -15.551 8.263 1.00 88.81 188 GLY A O 1
ATOM 1481 N N . VAL A 1 189 ? 5.056 -15.096 6.848 1.00 89.00 189 VAL A N 1
ATOM 1482 C CA . VAL A 1 189 ? 5.535 -13.761 6.458 1.00 89.00 189 VAL A CA 1
ATOM 1483 C C . VAL A 1 189 ? 5.499 -12.792 7.639 1.00 89.00 189 VAL A C 1
ATOM 1485 O O . VAL A 1 189 ? 6.498 -12.128 7.904 1.00 89.00 189 VAL A O 1
ATOM 1488 N N . LEU A 1 190 ? 4.382 -12.724 8.364 1.00 88.31 190 LEU A N 1
ATOM 1489 C CA . LEU A 1 190 ? 4.218 -11.835 9.513 1.00 88.31 190 LEU A CA 1
ATOM 1490 C C . LEU A 1 190 ? 5.202 -12.196 10.630 1.00 88.31 190 LEU A C 1
ATOM 1492 O O . LEU A 1 190 ? 5.906 -11.318 11.127 1.00 88.31 190 LEU A O 1
ATOM 1496 N N . SER A 1 191 ? 5.366 -13.485 10.945 1.00 87.88 191 SER A N 1
ATOM 1497 C CA . SER A 1 191 ? 6.373 -13.941 11.909 1.00 87.88 191 SER A CA 1
ATOM 1498 C C . SER A 1 191 ? 7.804 -13.608 11.468 1.00 87.88 191 SER A C 1
ATOM 1500 O O . SER A 1 191 ? 8.605 -13.169 12.288 1.00 87.88 191 SER A O 1
ATOM 1502 N N . ALA A 1 192 ? 8.139 -13.754 10.179 1.00 85.62 192 ALA A N 1
ATOM 1503 C CA . ALA A 1 192 ? 9.465 -13.404 9.657 1.00 85.62 192 ALA A CA 1
ATOM 1504 C C . ALA A 1 192 ? 9.768 -11.897 9.744 1.00 85.62 192 ALA A C 1
ATOM 1506 O O . ALA A 1 192 ? 10.928 -11.505 9.866 1.00 85.62 192 ALA A O 1
ATOM 1507 N N . LEU A 1 193 ? 8.733 -11.055 9.702 1.00 83.19 193 LEU A N 1
ATOM 1508 C CA . LEU A 1 193 ? 8.846 -9.612 9.909 1.00 83.19 193 LEU A CA 1
ATOM 1509 C C . LEU A 1 193 ? 8.885 -9.218 11.397 1.00 83.19 193 LEU A C 1
ATOM 1511 O O . LEU A 1 193 ? 9.147 -8.053 11.695 1.00 83.19 193 LEU A O 1
ATOM 1515 N N . GLY A 1 194 ? 8.658 -10.164 12.317 1.00 79.81 194 GLY A N 1
ATOM 1516 C CA . GLY A 1 194 ? 8.528 -9.912 13.756 1.00 79.81 194 GLY A CA 1
ATOM 1517 C C . GLY A 1 194 ? 7.176 -9.309 14.156 1.00 79.81 194 GLY A C 1
ATOM 1518 O O . GLY A 1 194 ? 7.101 -8.626 15.173 1.00 79.81 194 GLY A O 1
ATOM 1519 N N . LEU A 1 195 ? 6.142 -9.519 13.334 1.00 75.00 195 LEU A N 1
ATOM 1520 C CA . LEU A 1 195 ? 4.798 -8.934 13.455 1.00 75.00 195 LEU A CA 1
ATOM 1521 C C . LEU A 1 195 ? 3.704 -9.966 13.786 1.00 75.00 195 LEU A C 1
ATOM 1523 O O . LEU A 1 195 ? 2.526 -9.613 13.788 1.00 75.00 195 LEU A O 1
ATOM 1527 N N . GLY A 1 196 ? 4.080 -11.232 13.985 1.00 52.81 196 GLY A N 1
ATOM 1528 C CA . GLY A 1 196 ? 3.173 -12.341 14.304 1.00 52.81 196 GLY A CA 1
ATOM 1529 C C . GLY A 1 196 ? 3.324 -12.853 15.726 1.00 52.81 196 GLY A C 1
ATOM 1530 O O . GLY A 1 196 ? 4.329 -12.496 16.381 1.00 52.81 196 GLY A O 1
#